Protein AF-A0A2V5SPZ0-F1 (afdb_monomer)

Secondary structure (DSSP, 8-state):
--TTHHHHHHHHS-HHHHHHSEETTEE-HHHHHHHHHHHHHSTT-HHHHHHHHHHHHHHHHHHHHHHHHH-SSS-HHHHHHHHHHHHHHHH-GGGHHHHHSHHHHHHHHHHHHHHHHHHHHGGGGGS--TTHHHHHHHHHHHHHHHHTTSTTGGGHHHHHHHHHHHTT--HHHHHHHHHHHHHHHHHHHHSPBPTT---HHHH---SS---HHHHHHHHHHHHH-HHHHHHHHHT---TTSHHHHSS-HHHHHHHHHHHHHHHHHHHHHHHH--GGG-HHHHHHHHHHH-

Mean predicted aligned error: 10.05 Å

Sequence (290 aa):
MDYWKIYDVCLDNTWLKSAVFKYGGHSLFFPMFLQLANLHFFHGSQQFLFFAGLTLLLISVSLLLIPVWRDQTASLTAKIVSTLIVIVGSFWMGRAAITTSGGFNCENSSVMVGATLAFLLLPKMCDDSSRLLSTALILLCAGFVVSFSMAIGLAIWPTLLVLAWCLRLPRHLMVMLAVAGLAAAIIFVLLPPSPPYDLSPLQGIHWRGPSAVYTTIVWLCRLIGSPVSYTVFAWWPDKSFHHLIESSGLALWSGAGGLVLAATAALPQLSQHKIRKSTLQFTGLALVIF

Radius of gyration: 19.84 Å; Cα contacts (8 Å, |Δi|>4): 311; chains: 1; bounding box: 49×49×52 Å

Foldseek 3Di:
DPPCVLVVLLVVDDQQLSQLADDPLAHQNPLSNQQSCCVPPVVSDLVSLLVLLVVLLVLLLCLQLVQLVVWPVDDPVLSVVSNVCSCCVSPPPVCVVQSSRSSSSNLVSQLSNLLSLLLLLLLVCQDPDPCNVVSLVSNLVSLLSQLRSDQQSLLSLVLSLLLCVLSVHDVVSSVVSVVSSVVSVVSSVPRHHGPPPPVCVVVPPPPDDDDPVVVVVLSVQSSNGDLSNLLVCCVPVDPPCVVSVPPDCVSNVVSVVLVVVLCVLQVVSSVVSPQSNTSNSSSVNSVSSD

Solvent-accessible surface area (backbone atoms only — not comparable to full-atom values): 15589 Å² total; per-residue (Å²): 132,74,75,68,55,58,50,58,46,50,72,78,37,55,76,68,61,42,23,52,27,21,58,97,87,23,39,33,36,61,39,35,54,56,53,51,46,27,48,78,76,49,76,58,41,60,64,60,34,27,52,54,13,50,51,35,40,53,49,28,51,45,66,57,47,55,50,36,72,68,29,85,74,56,52,70,68,56,43,53,51,52,50,50,50,52,50,44,76,72,65,36,74,92,45,43,73,45,56,69,34,12,68,59,20,29,18,56,20,44,26,46,34,18,49,52,51,26,58,72,39,55,70,59,64,68,49,101,47,98,55,38,64,63,48,50,51,53,30,49,51,20,47,52,46,10,36,26,16,34,59,47,18,49,22,48,40,63,36,49,49,54,50,36,57,50,68,62,51,58,67,69,58,53,48,50,48,52,51,51,39,49,50,52,50,51,52,57,69,71,44,48,64,36,77,88,48,68,56,54,68,75,73,52,58,67,94,70,80,76,60,72,66,55,57,49,50,59,50,50,31,50,45,55,6,62,59,58,29,50,48,55,48,67,75,46,84,61,86,87,48,56,82,70,63,69,65,49,71,65,59,48,53,51,38,51,50,48,51,52,53,26,50,67,64,38,53,64,50,60,73,63,56,65,52,87,73,33,58,47,60,41,50,52,48,51,64,49,68,86

Structure (mmCIF, N/CA/C/O backbone):
data_AF-A0A2V5SPZ0-F1
#
_entry.id   AF-A0A2V5SPZ0-F1
#
loop_
_atom_site.group_PDB
_atom_site.id
_atom_site.type_symbol
_atom_site.label_atom_id
_atom_site.label_alt_id
_atom_site.label_comp_id
_atom_site.label_asym_id
_atom_site.label_entity_id
_atom_site.label_seq_id
_atom_site.pdbx_PDB_ins_code
_atom_site.Cartn_x
_atom_site.Cartn_y
_atom_site.Cartn_z
_atom_site.occupancy
_atom_site.B_iso_or_equiv
_atom_site.auth_seq_id
_atom_site.auth_comp_id
_atom_site.auth_asym_id
_atom_site.auth_atom_id
_atom_site.pdbx_PDB_model_num
ATOM 1 N N . MET A 1 1 ? 21.717 -7.272 -8.713 1.00 43.88 1 MET A N 1
ATOM 2 C CA . MET A 1 1 ? 20.887 -6.912 -9.884 1.00 43.88 1 MET A CA 1
ATOM 3 C C . MET A 1 1 ? 21.244 -5.499 -10.283 1.00 43.88 1 MET A C 1
ATOM 5 O O . MET A 1 1 ? 21.454 -4.682 -9.398 1.00 43.88 1 MET A O 1
ATOM 9 N N . ASP A 1 2 ? 21.354 -5.240 -11.580 1.00 50.59 2 ASP A N 1
ATOM 10 C CA . ASP A 1 2 ? 21.567 -3.892 -12.096 1.00 50.59 2 ASP A CA 1
ATOM 11 C C . ASP A 1 2 ? 20.208 -3.185 -12.193 1.00 50.59 2 ASP A C 1
ATOM 13 O O . ASP A 1 2 ? 19.389 -3.534 -13.044 1.00 50.59 2 ASP A O 1
ATOM 17 N N . TYR A 1 3 ? 19.943 -2.255 -11.271 1.00 55.22 3 TYR A N 1
ATOM 18 C CA . TYR A 1 3 ? 18.690 -1.494 -11.228 1.00 55.22 3 TYR A CA 1
ATOM 19 C C . TYR A 1 3 ? 18.507 -0.605 -12.461 1.00 55.22 3 TYR A C 1
ATOM 21 O O . TYR A 1 3 ? 17.375 -0.255 -12.779 1.00 55.22 3 TYR A O 1
A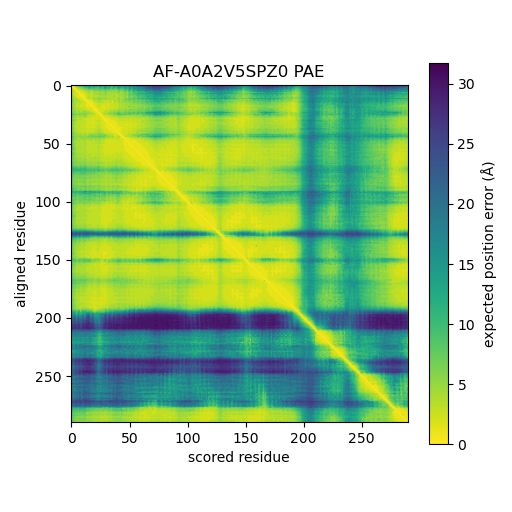TOM 29 N N . TRP A 1 4 ? 19.582 -0.278 -13.185 1.00 64.69 4 TRP A N 1
ATOM 30 C CA . TRP A 1 4 ? 19.522 0.607 -14.345 1.00 64.69 4 TRP A CA 1
ATOM 31 C C . TRP A 1 4 ? 18.868 -0.051 -15.568 1.00 64.69 4 TRP A C 1
ATOM 33 O O . TRP A 1 4 ? 18.362 0.644 -16.440 1.00 64.69 4 TRP A O 1
ATOM 43 N N . LYS A 1 5 ? 18.742 -1.381 -15.590 1.00 65.75 5 LYS A N 1
ATOM 44 C CA . LYS A 1 5 ? 18.064 -2.112 -16.676 1.00 65.75 5 LYS A CA 1
ATOM 45 C C . LYS A 1 5 ? 16.564 -1.840 -16.784 1.00 65.75 5 LYS A C 1
ATOM 47 O O . LYS A 1 5 ? 15.957 -2.129 -17.810 1.00 65.75 5 LYS A O 1
ATOM 52 N N . ILE A 1 6 ? 15.950 -1.280 -15.737 1.00 71.06 6 ILE A N 1
ATOM 53 C CA . ILE A 1 6 ? 14.565 -0.796 -15.807 1.00 71.06 6 ILE A CA 1
ATOM 54 C C . ILE A 1 6 ? 14.417 0.309 -16.859 1.00 71.06 6 ILE A C 1
ATOM 56 O O . ILE A 1 6 ? 13.364 0.422 -17.483 1.00 71.06 6 ILE A O 1
ATOM 60 N N . TYR A 1 7 ? 15.477 1.093 -17.084 1.00 75.00 7 TYR A N 1
ATOM 61 C CA . TYR A 1 7 ? 15.475 2.196 -18.034 1.00 75.00 7 TYR A CA 1
ATOM 62 C C . TYR A 1 7 ? 15.464 1.700 -19.476 1.00 75.00 7 TYR A C 1
ATOM 64 O O . TYR A 1 7 ? 14.702 2.248 -20.265 1.00 75.00 7 TYR A O 1
ATOM 72 N N . ASP A 1 8 ? 16.188 0.625 -19.794 1.00 76.12 8 ASP A N 1
ATOM 73 C CA . ASP A 1 8 ? 16.167 0.010 -21.130 1.00 76.12 8 ASP A CA 1
ATOM 74 C C . ASP A 1 8 ? 14.735 -0.397 -21.510 1.00 76.12 8 ASP A C 1
ATOM 76 O O . ASP A 1 8 ? 14.205 -0.010 -22.548 1.00 76.12 8 ASP A O 1
ATOM 80 N N . VAL A 1 9 ? 14.033 -1.078 -20.595 1.00 77.94 9 VAL A N 1
ATOM 81 C CA . VAL A 1 9 ? 12.635 -1.477 -20.812 1.00 77.94 9 VAL A CA 1
ATOM 82 C C . VAL A 1 9 ? 11.718 -0.261 -20.950 1.00 77.94 9 VAL A C 1
ATOM 84 O O . VAL A 1 9 ? 10.834 -0.269 -21.807 1.00 77.94 9 VAL A O 1
ATOM 87 N N . CYS A 1 10 ? 11.924 0.775 -20.134 1.00 80.25 10 CYS A N 1
ATOM 88 C CA . CYS A 1 10 ? 11.139 2.007 -20.180 1.00 80.25 10 CYS A CA 1
ATOM 89 C C . CYS A 1 10 ? 11.323 2.805 -21.476 1.00 80.25 10 CYS A C 1
ATOM 91 O O . CYS A 1 10 ? 10.368 3.451 -21.903 1.00 80.25 10 CYS A O 1
ATOM 93 N N . LEU A 1 11 ? 12.521 2.786 -22.064 1.00 81.62 11 LEU A N 1
ATOM 94 C CA . LEU A 1 11 ? 12.855 3.510 -23.292 1.00 81.62 11 LEU A CA 1
ATOM 95 C C . LEU A 1 11 ? 12.432 2.737 -24.551 1.00 81.62 11 LEU A C 1
ATOM 97 O O . LEU A 1 11 ? 12.002 3.353 -25.524 1.00 81.62 11 LEU A O 1
ATOM 101 N N . ASP A 1 12 ? 12.475 1.402 -24.510 1.00 84.56 12 ASP A N 1
ATOM 102 C CA . ASP A 1 12 ? 12.176 0.540 -25.663 1.00 84.56 12 ASP A CA 1
ATOM 103 C C . ASP A 1 12 ? 10.689 0.162 -25.800 1.00 84.56 12 ASP A C 1
ATOM 105 O O . ASP A 1 12 ? 10.282 -0.491 -26.766 1.00 84.56 12 ASP A O 1
ATOM 109 N N . ASN A 1 13 ? 9.847 0.522 -24.828 1.00 82.69 13 ASN A N 1
ATOM 110 C CA . ASN A 1 13 ? 8.436 0.140 -24.803 1.00 82.69 13 ASN A CA 1
ATOM 111 C C . ASN A 1 13 ? 7.509 1.333 -24.555 1.00 82.69 13 ASN A C 1
ATOM 113 O O . ASN A 1 13 ? 7.886 2.364 -24.008 1.00 82.69 13 ASN A O 1
ATOM 117 N N . THR A 1 14 ? 6.240 1.171 -24.937 1.00 86.56 14 THR A N 1
ATOM 118 C CA . THR A 1 14 ? 5.204 2.164 -24.636 1.00 86.56 14 THR A CA 1
ATOM 119 C C . THR A 1 14 ? 4.949 2.253 -23.133 1.00 86.56 14 THR A C 1
ATOM 121 O O . THR A 1 14 ? 5.115 1.276 -22.404 1.00 86.56 14 THR A O 1
ATOM 124 N N . TRP A 1 15 ? 4.446 3.406 -22.682 1.00 85.69 15 TRP A N 1
ATOM 125 C CA . TRP A 1 15 ? 4.196 3.703 -21.268 1.00 85.69 15 TRP A CA 1
ATOM 126 C C . TRP A 1 15 ? 3.472 2.568 -20.523 1.00 85.69 15 TRP A C 1
ATOM 128 O O . TRP A 1 15 ? 3.926 2.091 -19.483 1.00 85.69 15 TRP A O 1
ATOM 138 N N . LEU A 1 16 ? 2.357 2.092 -21.085 1.00 87.62 16 LEU A N 1
ATOM 139 C CA . LEU A 1 16 ? 1.556 1.030 -20.480 1.00 87.62 16 LEU A CA 1
ATOM 140 C C . LEU A 1 16 ? 2.289 -0.317 -20.478 1.00 87.62 16 LEU A C 1
ATOM 142 O O . LEU A 1 16 ? 2.212 -1.058 -19.502 1.00 87.62 16 LEU A O 1
ATOM 146 N N . LYS A 1 17 ? 3.016 -0.632 -21.554 1.00 86.88 17 LYS A N 1
ATOM 147 C CA . LYS A 1 17 ? 3.752 -1.892 -21.678 1.00 86.88 17 LYS A CA 1
ATOM 148 C C . LYS A 1 17 ? 4.893 -1.958 -20.659 1.00 86.88 17 LYS A C 1
ATOM 150 O O . LYS A 1 17 ? 5.047 -2.981 -20.000 1.00 86.88 17 LYS A O 1
ATOM 155 N N . SER A 1 18 ? 5.604 -0.852 -20.450 1.00 85.94 18 SER A N 1
ATOM 156 C CA . SER A 1 18 ? 6.658 -0.724 -19.435 1.00 85.94 18 SER A CA 1
ATOM 157 C C . SER A 1 18 ? 6.131 -0.909 -18.006 1.00 85.94 18 SER A C 1
ATOM 159 O O . SER A 1 18 ? 6.803 -1.535 -17.185 1.00 85.94 18 SER A O 1
ATOM 161 N N . ALA A 1 19 ? 4.915 -0.424 -17.716 1.00 87.25 19 ALA A N 1
ATOM 162 C CA . ALA A 1 19 ? 4.260 -0.553 -16.408 1.00 87.25 19 ALA A CA 1
ATOM 163 C C . ALA A 1 19 ? 3.752 -1.969 -16.094 1.00 87.25 19 ALA A C 1
ATOM 165 O O . ALA A 1 19 ? 3.671 -2.348 -14.928 1.00 87.25 19 ALA A O 1
ATOM 166 N N . VAL A 1 20 ? 3.414 -2.757 -17.113 1.00 88.69 20 VAL A N 1
ATOM 167 C CA . VAL A 1 20 ? 2.864 -4.115 -16.957 1.00 88.69 20 VAL A CA 1
ATOM 168 C C . VAL A 1 20 ? 3.945 -5.153 -16.615 1.00 88.69 20 VAL A C 1
ATOM 170 O O . VAL A 1 20 ? 3.632 -6.209 -16.064 1.00 88.69 20 VAL A O 1
ATOM 173 N N . PHE A 1 21 ? 5.218 -4.879 -16.900 1.00 84.06 21 PHE A N 1
ATOM 174 C CA . PHE A 1 21 ? 6.292 -5.826 -16.610 1.00 84.06 21 PHE A CA 1
ATOM 175 C C . PHE A 1 21 ? 6.590 -5.974 -15.112 1.00 84.06 21 PHE A C 1
ATOM 177 O O . PHE A 1 21 ? 6.554 -5.015 -14.337 1.00 84.06 21 PHE A O 1
ATOM 184 N N . LYS A 1 22 ? 6.964 -7.195 -14.714 1.00 79.19 22 LYS A N 1
ATOM 185 C CA . LYS A 1 22 ? 7.563 -7.469 -13.406 1.00 79.19 22 LYS A CA 1
ATOM 186 C C . LYS A 1 22 ? 9.063 -7.225 -13.435 1.00 79.19 22 LYS A C 1
ATOM 188 O O . LYS A 1 22 ? 9.764 -7.824 -14.251 1.00 79.19 22 LYS A O 1
ATOM 193 N N . TYR A 1 23 ? 9.554 -6.484 -12.453 1.00 72.44 23 TYR A N 1
ATOM 194 C CA . TYR A 1 23 ? 10.974 -6.234 -12.223 1.00 72.44 23 TYR A CA 1
ATOM 195 C C . TYR A 1 23 ? 11.395 -6.948 -10.941 1.00 72.44 23 TYR A C 1
ATOM 197 O O . TYR A 1 23 ? 10.734 -6.838 -9.909 1.00 72.44 23 TYR A O 1
ATOM 205 N N . GLY A 1 24 ? 12.446 -7.768 -11.011 1.00 68.38 24 GLY A N 1
ATOM 206 C CA . GLY A 1 24 ? 12.898 -8.555 -9.855 1.00 68.38 24 GLY A CA 1
ATOM 207 C C . GLY A 1 24 ? 11.856 -9.546 -9.311 1.00 68.38 24 GLY A C 1
ATOM 208 O O . GLY A 1 24 ? 11.938 -9.939 -8.156 1.00 68.38 24 GLY A O 1
ATOM 209 N N . GLY A 1 25 ? 10.867 -9.943 -10.123 1.00 67.06 25 GLY A N 1
ATOM 210 C CA . GLY A 1 25 ? 9.758 -10.805 -9.692 1.00 67.06 25 GLY A CA 1
ATOM 211 C C . GLY A 1 25 ? 8.589 -10.065 -9.033 1.00 67.06 25 GLY A C 1
ATOM 212 O O . GLY A 1 25 ? 7.653 -10.716 -8.571 1.00 67.06 25 GLY A O 1
ATOM 213 N N . HIS A 1 26 ? 8.601 -8.731 -9.026 1.00 73.00 26 HIS A N 1
ATOM 214 C CA . HIS A 1 26 ? 7.566 -7.898 -8.416 1.00 73.00 26 HIS A CA 1
ATOM 215 C C . HIS A 1 26 ? 6.936 -6.954 -9.438 1.00 73.00 26 HIS A C 1
ATOM 217 O O . HIS A 1 26 ? 7.582 -6.541 -10.397 1.00 73.00 26 HIS A O 1
ATOM 223 N N . SER A 1 27 ? 5.664 -6.610 -9.236 1.00 82.25 27 SER A N 1
ATOM 224 C CA . SER A 1 27 ? 4.988 -5.610 -10.061 1.00 82.25 27 SER A CA 1
ATOM 225 C C . SER A 1 27 ? 5.235 -4.216 -9.502 1.00 82.25 27 SER A C 1
ATOM 227 O O . SER A 1 27 ? 5.004 -3.986 -8.316 1.00 82.25 27 SER A O 1
ATOM 229 N N . LEU A 1 28 ? 5.622 -3.294 -10.382 1.00 85.38 28 LEU A N 1
ATOM 230 C CA . LEU A 1 28 ? 5.828 -1.878 -10.074 1.00 85.38 28 LEU A CA 1
ATOM 231 C C . LEU A 1 28 ? 4.842 -0.981 -10.834 1.00 85.38 28 LEU A C 1
ATOM 233 O O . LEU A 1 28 ? 5.127 0.190 -11.049 1.00 85.38 28 LEU A O 1
ATOM 237 N N . PHE A 1 29 ? 3.697 -1.523 -11.260 1.00 90.19 29 PHE A N 1
ATOM 238 C CA . PHE A 1 29 ? 2.720 -0.851 -12.121 1.00 90.19 29 PHE A CA 1
ATOM 239 C C . PHE A 1 29 ? 2.454 0.611 -11.739 1.00 90.19 29 PHE A C 1
ATOM 241 O O . PHE A 1 29 ? 2.613 1.484 -12.586 1.00 90.19 29 PHE A O 1
ATOM 248 N N . PHE A 1 30 ? 2.101 0.908 -10.481 1.00 91.00 30 PHE A N 1
ATOM 249 C CA . PHE A 1 30 ? 1.786 2.286 -10.074 1.00 91.00 30 PHE A CA 1
ATOM 250 C C . PHE A 1 30 ? 3.029 3.189 -9.966 1.00 91.00 30 PHE A C 1
ATOM 252 O O . PHE A 1 30 ? 3.039 4.248 -10.601 1.00 91.00 30 PHE A O 1
ATOM 259 N N . PRO A 1 31 ? 4.103 2.803 -9.245 1.00 89.88 31 PRO A N 1
ATOM 260 C CA . PRO A 1 31 ? 5.342 3.583 -9.203 1.00 89.88 31 PRO A CA 1
ATOM 261 C C . PRO A 1 31 ? 5.988 3.791 -10.578 1.00 89.88 31 PRO A C 1
ATOM 263 O O . PRO A 1 31 ? 6.633 4.816 -10.803 1.00 89.88 31 PRO A O 1
ATOM 266 N N . MET A 1 32 ? 5.776 2.869 -11.523 1.00 88.88 32 MET A N 1
ATOM 267 C CA . MET A 1 32 ? 6.311 2.975 -12.876 1.00 88.88 32 MET A CA 1
ATOM 268 C C . MET A 1 32 ? 5.772 4.201 -13.612 1.00 88.88 32 MET A C 1
ATOM 270 O O . MET A 1 32 ? 6.505 4.812 -14.380 1.00 88.88 32 MET A O 1
ATOM 274 N N . PHE A 1 33 ? 4.536 4.641 -13.351 1.00 91.00 33 PHE A N 1
ATOM 275 C CA . PHE A 1 33 ? 4.039 5.881 -13.957 1.00 91.00 33 PHE A CA 1
ATOM 276 C C . PHE A 1 33 ? 4.850 7.104 -13.518 1.00 91.00 33 PHE A C 1
ATOM 278 O O . PHE A 1 33 ? 5.098 7.984 -14.340 1.00 91.00 33 PHE A O 1
ATOM 285 N N . LEU A 1 34 ? 5.319 7.141 -12.265 1.00 90.69 34 LEU A N 1
ATOM 286 C CA . LEU A 1 34 ? 6.206 8.204 -11.783 1.00 90.69 34 LEU A CA 1
ATOM 287 C C . LEU A 1 34 ? 7.596 8.095 -12.414 1.00 90.69 34 LEU A C 1
ATOM 289 O O . LEU A 1 34 ? 8.158 9.112 -12.814 1.00 90.69 34 LEU A O 1
ATOM 293 N N . GLN A 1 35 ? 8.138 6.880 -12.548 1.00 88.38 35 GLN A N 1
ATOM 294 C CA . GLN A 1 35 ? 9.427 6.667 -13.216 1.00 88.38 35 GLN A CA 1
ATOM 295 C C . GLN A 1 35 ? 9.376 7.044 -14.701 1.00 88.38 35 GLN A C 1
ATOM 297 O O . GLN A 1 35 ? 10.260 7.743 -15.189 1.00 88.38 35 GLN A O 1
ATOM 302 N N . LEU A 1 36 ? 8.318 6.662 -15.413 1.00 89.88 36 LEU A N 1
ATOM 303 C CA . LEU A 1 36 ? 8.124 7.011 -16.817 1.00 89.88 36 LEU A CA 1
ATOM 304 C C . LEU A 1 36 ? 7.903 8.513 -16.992 1.00 89.88 36 LEU A C 1
ATOM 306 O O . LEU A 1 36 ? 8.528 9.106 -17.868 1.00 89.88 36 LEU A O 1
ATOM 310 N N . ALA A 1 37 ? 7.109 9.155 -16.128 1.00 90.06 37 ALA A N 1
ATOM 311 C CA . ALA A 1 37 ? 6.973 10.611 -16.132 1.00 90.06 37 ALA A CA 1
ATOM 312 C C . ALA A 1 37 ? 8.326 11.299 -15.901 1.00 90.06 37 ALA A C 1
ATOM 314 O O . ALA A 1 37 ? 8.652 12.260 -16.597 1.00 90.06 37 ALA A O 1
ATOM 315 N N . ASN A 1 38 ? 9.140 10.773 -14.979 1.00 89.69 38 ASN A N 1
ATOM 316 C CA . ASN A 1 38 ? 10.486 11.274 -14.732 1.00 89.69 38 ASN A CA 1
ATOM 317 C C . ASN A 1 38 ? 11.368 11.207 -15.985 1.00 89.69 38 ASN A C 1
ATOM 319 O O . ASN A 1 38 ? 12.056 12.169 -16.315 1.00 89.69 38 ASN A O 1
ATOM 323 N N . LEU A 1 39 ? 11.335 10.081 -16.697 1.00 88.19 39 LEU A N 1
ATOM 324 C CA . LEU A 1 39 ? 12.128 9.884 -17.910 1.00 88.19 39 LEU A CA 1
ATOM 325 C C . LEU A 1 39 ? 11.690 10.806 -19.049 1.00 88.19 39 LEU A C 1
ATOM 327 O O . LEU A 1 39 ? 12.540 11.415 -19.688 1.00 88.19 39 LEU A O 1
ATOM 331 N N . HIS A 1 40 ? 10.381 10.950 -19.263 1.00 87.19 40 HIS A N 1
ATOM 332 C CA . HIS A 1 40 ? 9.845 11.701 -20.400 1.00 87.19 40 HIS A CA 1
ATOM 333 C C . HIS A 1 40 ? 9.855 13.219 -20.190 1.00 87.19 40 HIS A C 1
ATOM 335 O O . HIS A 1 40 ? 10.082 13.960 -21.142 1.00 87.19 40 HIS A O 1
ATOM 341 N N . PHE A 1 41 ? 9.599 13.695 -18.967 1.00 90.25 41 PHE A N 1
ATOM 342 C CA . PHE A 1 41 ? 9.399 15.127 -18.699 1.00 90.25 41 PHE A CA 1
ATOM 343 C C . PHE A 1 41 ? 10.488 15.758 -17.833 1.00 90.25 41 PHE A C 1
ATOM 345 O O . PHE A 1 41 ? 10.703 16.966 -17.895 1.00 90.25 41 PHE A O 1
ATOM 352 N N . PHE A 1 42 ? 11.187 14.957 -17.029 1.00 89.06 42 PHE A N 1
ATOM 353 C CA . PHE A 1 42 ? 12.170 15.442 -16.057 1.00 89.06 42 PHE A CA 1
ATOM 354 C C . PHE A 1 42 ? 13.577 14.895 -16.329 1.00 89.06 42 PHE A C 1
ATOM 356 O O . PHE A 1 42 ? 14.441 14.964 -15.456 1.00 89.06 42 PHE A O 1
ATOM 363 N N . HIS A 1 43 ? 13.820 14.387 -17.544 1.00 86.62 43 HIS A N 1
ATOM 364 C CA . HIS A 1 43 ? 15.129 13.939 -18.034 1.00 86.62 43 HIS A CA 1
ATOM 365 C C . HIS A 1 43 ? 15.792 12.872 -17.144 1.00 86.62 43 HIS A C 1
ATOM 367 O O . HIS A 1 43 ? 17.013 12.832 -17.007 1.00 86.62 43 HIS A O 1
ATOM 373 N N . GLY A 1 44 ? 14.990 12.036 -16.476 1.00 81.38 44 GLY A N 1
ATOM 374 C CA . GLY A 1 44 ? 15.498 11.023 -15.550 1.00 81.38 44 GLY A CA 1
ATOM 375 C C . GLY A 1 44 ? 16.047 11.593 -14.233 1.00 81.38 44 GLY A C 1
ATOM 376 O O . GLY A 1 44 ? 16.754 10.890 -13.511 1.00 81.38 44 GLY A O 1
ATOM 377 N N . SER A 1 45 ? 15.717 12.840 -13.881 1.00 84.25 45 SER A N 1
ATOM 378 C CA . SER A 1 45 ? 16.195 13.495 -12.660 1.00 84.25 45 SER A CA 1
ATOM 379 C C . SER A 1 45 ? 15.745 12.771 -11.390 1.00 84.25 45 SER A C 1
ATOM 381 O O . SER A 1 45 ? 14.559 12.576 -11.129 1.00 84.25 45 SER A O 1
ATOM 383 N N . GLN A 1 46 ? 16.692 12.429 -10.518 1.00 84.12 46 GLN A N 1
ATOM 384 C CA . GLN A 1 46 ? 16.362 11.857 -9.208 1.00 84.12 46 GLN A CA 1
ATOM 385 C C . GLN A 1 46 ? 15.610 12.847 -8.306 1.00 84.12 46 GLN A C 1
ATOM 387 O O . GLN A 1 46 ? 14.903 12.419 -7.398 1.00 84.12 46 GLN A O 1
ATOM 392 N N . GLN A 1 47 ? 15.703 14.158 -8.563 1.00 89.88 47 GLN A N 1
ATOM 393 C CA . GLN A 1 47 ? 15.039 15.175 -7.742 1.00 89.88 47 GLN A CA 1
ATOM 394 C C . GLN A 1 47 ? 13.515 15.069 -7.817 1.00 89.88 47 GLN A C 1
ATOM 396 O O . GLN A 1 47 ? 12.850 15.127 -6.786 1.00 89.88 47 GLN A O 1
ATOM 401 N N . PHE A 1 48 ? 12.955 14.869 -9.014 1.00 90.69 48 PHE A N 1
ATOM 402 C CA . PHE A 1 48 ? 11.507 14.729 -9.177 1.00 90.69 48 PHE A CA 1
ATOM 403 C C . PHE A 1 48 ? 10.980 13.518 -8.400 1.00 90.69 48 PHE A C 1
ATOM 405 O O . PHE A 1 48 ? 10.047 13.646 -7.606 1.00 90.69 48 PHE A O 1
ATOM 412 N N . LEU A 1 49 ? 11.623 12.357 -8.567 1.00 90.62 49 LEU A N 1
ATOM 413 C CA . LEU A 1 49 ? 11.249 11.139 -7.848 1.00 90.62 49 LEU A CA 1
ATOM 414 C C . LEU A 1 49 ? 11.456 11.274 -6.336 1.00 90.62 49 LEU A C 1
ATOM 416 O O . LEU A 1 49 ? 10.634 10.784 -5.567 1.00 90.62 49 LEU A O 1
ATOM 420 N N . PHE A 1 50 ? 12.509 11.969 -5.900 1.00 91.19 50 PHE A N 1
ATOM 421 C CA . PHE A 1 50 ? 12.729 12.268 -4.488 1.00 91.19 50 PHE A CA 1
ATOM 422 C C . PHE A 1 50 ? 11.570 13.076 -3.899 1.00 91.19 50 PHE A C 1
ATOM 424 O O . PHE A 1 50 ? 11.016 12.679 -2.875 1.00 91.19 50 PHE A O 1
ATOM 431 N N . PHE A 1 51 ? 11.155 14.166 -4.555 1.00 93.56 51 PHE A N 1
ATOM 432 C CA . PHE A 1 51 ? 10.034 14.976 -4.079 1.00 93.56 51 PHE A CA 1
ATOM 433 C C . PHE A 1 51 ? 8.712 14.210 -4.121 1.00 93.56 51 PHE A C 1
ATOM 435 O O . PHE A 1 51 ? 7.976 14.249 -3.140 1.00 93.56 51 PHE A O 1
ATOM 442 N N . ALA A 1 52 ? 8.434 13.458 -5.189 1.00 93.56 52 ALA A N 1
ATOM 443 C CA . ALA A 1 52 ? 7.235 12.625 -5.276 1.00 93.56 52 ALA A CA 1
ATOM 444 C C . ALA A 1 52 ? 7.184 11.579 -4.146 1.00 93.56 52 ALA A C 1
ATOM 446 O O . ALA A 1 52 ? 6.174 11.457 -3.448 1.00 93.56 52 ALA A O 1
ATO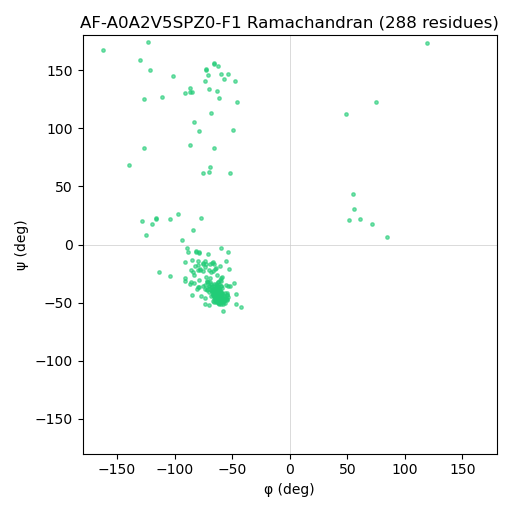M 447 N N . GLY A 1 53 ? 8.293 10.874 -3.910 1.00 92.56 53 GLY A N 1
ATOM 448 C CA . GLY A 1 53 ? 8.419 9.902 -2.827 1.00 92.56 53 GLY A CA 1
ATOM 449 C C . GLY A 1 53 ? 8.292 10.549 -1.448 1.00 92.56 53 GLY A C 1
ATOM 450 O O . GLY A 1 53 ? 7.601 10.016 -0.581 1.00 92.56 53 GLY A O 1
ATOM 451 N N . LEU A 1 54 ? 8.890 11.727 -1.245 1.00 93.25 54 LEU A N 1
ATOM 452 C CA . LEU A 1 54 ? 8.770 12.494 -0.005 1.00 93.25 54 LEU A CA 1
ATOM 453 C C . LEU A 1 54 ? 7.327 12.957 0.237 1.00 93.25 54 LEU A C 1
ATOM 455 O O . LEU A 1 54 ? 6.836 12.859 1.359 1.00 93.25 54 LEU A O 1
ATOM 459 N N . THR A 1 55 ? 6.621 13.409 -0.800 1.00 95.31 55 THR A N 1
ATOM 460 C CA . THR A 1 55 ? 5.203 13.768 -0.708 1.00 95.31 55 THR A CA 1
ATOM 461 C C . THR A 1 55 ? 4.357 12.562 -0.309 1.00 95.31 55 THR A C 1
ATOM 463 O O . THR A 1 55 ? 3.567 12.667 0.627 1.00 95.31 55 THR A O 1
ATOM 466 N N . LEU A 1 56 ? 4.548 11.402 -0.944 1.00 95.19 56 LEU A N 1
ATOM 467 C CA . LEU A 1 56 ? 3.850 10.166 -0.567 1.00 95.19 56 LEU A CA 1
ATOM 468 C C . LEU A 1 56 ? 4.164 9.750 0.875 1.00 95.19 56 LEU A C 1
ATOM 470 O O . LEU A 1 56 ? 3.260 9.363 1.617 1.00 95.19 56 LEU A O 1
ATOM 474 N N . LEU A 1 57 ? 5.419 9.887 1.305 1.00 93.19 57 LEU A N 1
ATOM 475 C CA . LEU A 1 57 ? 5.824 9.623 2.682 1.00 93.19 57 LEU A CA 1
ATOM 476 C C . LEU A 1 57 ? 5.094 10.549 3.664 1.00 93.19 57 LEU A C 1
ATOM 478 O O . LEU A 1 57 ? 4.503 10.072 4.632 1.00 93.19 57 LEU A O 1
ATOM 482 N N . LEU A 1 58 ? 5.057 11.854 3.395 1.00 95.19 58 LEU A N 1
ATOM 483 C CA . LEU A 1 58 ? 4.335 12.823 4.224 1.00 95.19 58 LEU A CA 1
ATOM 484 C C . LEU A 1 58 ? 2.826 12.551 4.252 1.00 95.19 58 LEU A C 1
ATOM 486 O O . LEU A 1 58 ? 2.205 12.676 5.310 1.00 95.19 58 LEU A O 1
ATOM 490 N N . ILE A 1 59 ? 2.238 12.127 3.129 1.00 96.25 59 ILE A N 1
ATOM 491 C CA . ILE A 1 59 ? 0.838 11.690 3.070 1.00 96.25 59 ILE A CA 1
ATOM 492 C C . ILE A 1 59 ? 0.634 10.465 3.963 1.00 96.25 59 ILE A C 1
ATOM 494 O O . ILE A 1 59 ? -0.300 10.463 4.761 1.00 96.25 59 ILE A O 1
ATOM 498 N N . SER A 1 60 ? 1.506 9.455 3.893 1.00 93.81 60 SER A N 1
ATOM 499 C CA . SER A 1 60 ? 1.392 8.249 4.728 1.00 93.81 60 SER A CA 1
ATOM 500 C C . SER A 1 60 ? 1.453 8.579 6.224 1.00 93.81 60 SER A C 1
ATOM 502 O O . SER A 1 60 ? 0.590 8.154 6.990 1.00 93.81 60 SER A O 1
ATOM 504 N N . VAL A 1 61 ? 2.396 9.436 6.629 1.00 94.50 61 VAL A N 1
ATOM 505 C CA . VAL A 1 61 ? 2.532 9.911 8.012 1.00 94.50 61 VAL A CA 1
ATOM 506 C C . VAL A 1 61 ? 1.291 10.690 8.439 1.00 94.50 61 VAL A C 1
ATOM 508 O O . VAL A 1 61 ? 0.769 10.470 9.528 1.00 94.50 61 VAL A O 1
ATOM 511 N N . SER A 1 62 ? 0.772 11.560 7.573 1.00 96.00 62 SER A N 1
ATOM 512 C CA . SER A 1 62 ? -0.438 12.337 7.855 1.00 96.00 62 SER A CA 1
ATOM 513 C C . SER A 1 62 ? -1.663 11.437 8.015 1.00 96.00 62 SER A C 1
ATOM 515 O O . SER A 1 62 ? -2.434 11.611 8.959 1.00 96.00 62 SER A O 1
ATOM 517 N N . LEU A 1 63 ? -1.823 10.442 7.137 1.00 94.94 63 LEU A N 1
ATOM 518 C CA . LEU A 1 63 ? -2.895 9.454 7.221 1.00 94.94 63 LEU A CA 1
ATOM 519 C C . LEU A 1 63 ? -2.815 8.641 8.515 1.00 94.94 63 LEU A C 1
ATOM 521 O O . LEU A 1 63 ? -3.858 8.319 9.068 1.00 94.94 63 LEU A O 1
ATOM 525 N N . LEU A 1 64 ? -1.622 8.358 9.038 1.00 92.88 64 LEU A N 1
ATOM 526 C CA . LEU A 1 64 ? -1.465 7.667 10.319 1.00 92.88 64 LEU A CA 1
ATOM 527 C C . LEU A 1 64 ? -1.704 8.586 11.524 1.00 92.88 64 LEU A C 1
ATOM 529 O O . LEU A 1 64 ? -2.399 8.202 12.460 1.00 92.88 64 LEU A O 1
ATOM 533 N N . LEU A 1 65 ? -1.162 9.804 11.519 1.00 93.88 65 LEU A N 1
ATOM 534 C CA . LEU A 1 65 ? -1.191 10.685 12.690 1.00 93.88 65 LEU A CA 1
ATOM 535 C C . LEU A 1 65 ? -2.517 11.423 12.869 1.00 93.88 65 LEU A C 1
ATOM 537 O O . LEU A 1 65 ? -2.976 11.572 14.003 1.00 93.88 65 LEU A O 1
ATOM 541 N N . ILE A 1 66 ? -3.164 11.873 11.789 1.00 94.88 66 ILE A N 1
ATOM 542 C CA . ILE A 1 66 ? -4.424 12.628 11.893 1.00 94.88 66 ILE A CA 1
ATOM 543 C C . ILE A 1 66 ? -5.498 11.817 12.645 1.00 94.88 66 ILE A C 1
ATOM 545 O O . ILE A 1 66 ? -6.099 12.362 13.577 1.00 94.88 66 ILE A O 1
AT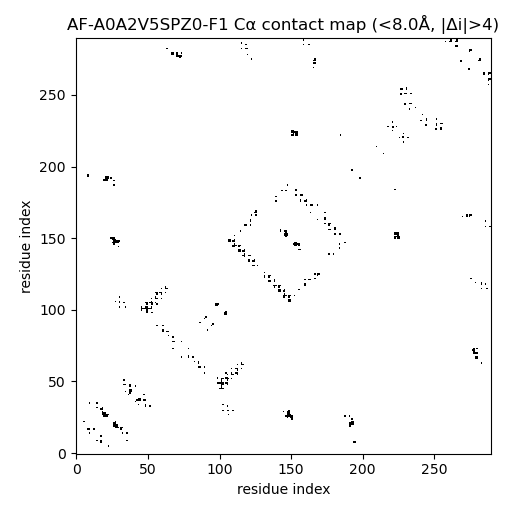OM 549 N N . PRO A 1 67 ? -5.751 10.533 12.322 1.00 90.69 67 PRO A N 1
ATOM 550 C CA . PRO A 1 67 ? -6.724 9.723 13.049 1.00 90.69 67 PRO A CA 1
ATOM 551 C C . PRO A 1 67 ? -6.318 9.452 14.499 1.00 90.69 67 PRO A C 1
ATOM 553 O O . PRO A 1 67 ? -7.180 9.475 15.371 1.00 90.69 67 PRO A O 1
ATOM 556 N N . VAL A 1 68 ? -5.023 9.265 14.780 1.00 89.94 68 VAL A N 1
ATOM 557 C CA . VAL A 1 68 ? -4.508 9.069 16.149 1.00 89.94 68 VAL A CA 1
ATOM 558 C C . VAL A 1 68 ? -4.798 10.278 17.029 1.00 89.94 68 VAL A C 1
ATOM 560 O O . VAL A 1 68 ? -5.285 10.137 18.151 1.00 89.94 68 VAL A O 1
ATOM 563 N N . TRP A 1 69 ? -4.555 11.483 16.518 1.00 93.19 69 TRP A N 1
ATOM 564 C CA . TRP A 1 69 ? -4.817 12.707 17.271 1.00 93.19 69 TRP A CA 1
ATOM 565 C C . TRP A 1 69 ? -6.312 12.997 17.423 1.00 93.19 69 TRP A C 1
ATOM 567 O O . TRP A 1 69 ? -6.724 13.503 18.472 1.00 93.19 69 TRP A O 1
ATOM 577 N N . ARG A 1 70 ? -7.127 12.598 16.438 1.00 92.06 70 ARG A N 1
ATOM 578 C CA . ARG A 1 70 ? -8.596 12.680 16.489 1.00 92.06 70 ARG A CA 1
ATOM 579 C C . ARG A 1 70 ? -9.255 11.614 17.368 1.00 92.06 70 ARG A C 1
ATOM 581 O O . ARG A 1 70 ? -10.417 11.788 17.727 1.00 92.06 70 ARG A O 1
ATOM 588 N N . ASP A 1 71 ? -8.550 10.542 17.722 1.00 87.88 71 ASP A N 1
ATOM 589 C CA . ASP A 1 71 ? -9.088 9.482 18.573 1.00 87.88 71 ASP A CA 1
ATOM 590 C C . ASP A 1 71 ? -9.309 10.001 20.004 1.00 87.88 71 ASP A C 1
ATOM 592 O O . ASP A 1 71 ? -8.363 10.341 20.717 1.00 87.88 71 ASP A O 1
ATOM 596 N N . GLN A 1 72 ? -10.571 10.083 20.427 1.00 88.38 72 GLN A N 1
ATOM 597 C CA . GLN A 1 72 ? -10.954 10.547 21.767 1.00 88.38 72 GLN A CA 1
ATOM 598 C C . GLN A 1 72 ? -10.782 9.465 22.840 1.00 88.38 72 GLN A C 1
ATOM 600 O O . GLN A 1 72 ? -10.814 9.762 24.030 1.00 88.38 72 GLN A O 1
ATOM 605 N N . THR A 1 73 ? -10.600 8.208 22.435 1.00 87.19 73 THR A N 1
ATOM 606 C CA . THR A 1 73 ? -10.464 7.074 23.360 1.00 87.19 73 THR A CA 1
ATOM 607 C C . THR A 1 73 ? -9.014 6.793 23.749 1.00 87.19 73 THR A C 1
ATOM 609 O O . THR A 1 73 ? -8.760 6.087 24.725 1.00 87.19 73 THR A O 1
ATOM 612 N N . ALA A 1 74 ? -8.055 7.355 23.009 1.00 85.69 74 ALA A N 1
ATOM 613 C CA . ALA A 1 74 ? -6.631 7.192 23.260 1.00 85.69 74 ALA A CA 1
ATOM 614 C C . ALA A 1 74 ? -6.114 8.222 24.278 1.00 85.69 74 ALA A C 1
ATOM 616 O O . ALA A 1 74 ? -6.377 9.421 24.159 1.00 85.69 74 ALA A O 1
ATOM 617 N N . SER A 1 75 ? -5.318 7.764 25.249 1.00 89.56 75 SER A N 1
ATOM 618 C CA . SER A 1 75 ? -4.645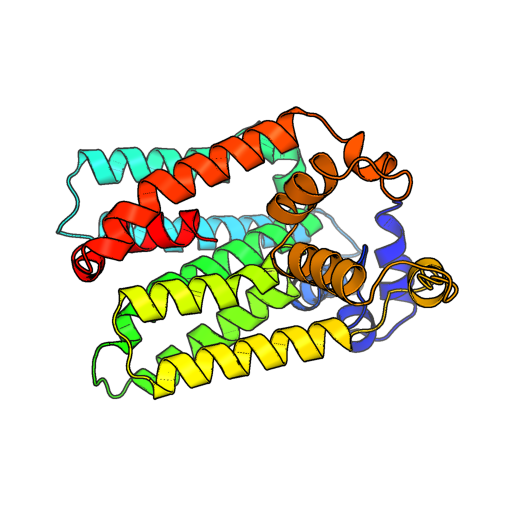 8.647 26.207 1.00 89.56 75 SER A CA 1
ATOM 619 C C . SER A 1 75 ? -3.598 9.531 25.522 1.00 89.56 75 SER A C 1
ATOM 621 O O . SER A 1 75 ? -3.045 9.173 24.479 1.00 89.56 75 SER A O 1
ATOM 623 N N . LEU A 1 76 ? -3.274 10.678 26.130 1.00 92.19 76 LEU A N 1
ATOM 624 C CA . LEU A 1 76 ? -2.227 11.572 25.624 1.00 92.19 76 LEU A CA 1
ATOM 625 C C . LEU A 1 76 ? -0.883 10.841 25.475 1.00 92.19 76 LEU A C 1
ATOM 627 O O . LEU A 1 76 ? -0.214 10.984 24.454 1.00 92.19 76 LEU A O 1
ATOM 631 N N . THR A 1 77 ? -0.527 10.000 26.449 1.00 90.38 77 THR A N 1
ATOM 632 C CA . THR A 1 77 ? 0.686 9.176 26.401 1.00 90.38 77 THR A CA 1
ATOM 633 C C . THR A 1 77 ? 0.697 8.262 25.179 1.00 90.38 77 THR A C 1
ATOM 635 O O . THR A 1 77 ? 1.697 8.215 24.469 1.00 90.38 77 THR A O 1
ATOM 638 N N . ALA A 1 78 ? -0.419 7.584 24.882 1.00 86.38 78 ALA A N 1
ATOM 639 C CA . ALA A 1 78 ? -0.518 6.726 23.704 1.00 86.38 78 ALA A CA 1
ATOM 640 C C . ALA A 1 78 ? -0.339 7.531 22.408 1.00 86.38 78 ALA A C 1
ATOM 642 O O . ALA A 1 78 ? 0.419 7.118 21.536 1.00 86.38 78 ALA A O 1
ATOM 643 N N . LYS A 1 79 ? -0.946 8.721 22.309 1.00 90.19 79 LYS A N 1
ATOM 644 C CA . LYS A 1 79 ? -0.789 9.611 21.144 1.00 90.19 79 LYS A CA 1
ATOM 645 C C . LYS A 1 79 ? 0.660 10.049 20.933 1.00 90.19 79 LYS A C 1
ATOM 647 O O . LYS A 1 79 ? 1.145 10.012 19.802 1.00 90.19 79 LYS A O 1
ATOM 652 N N . ILE A 1 80 ? 1.358 10.434 22.004 1.00 92.75 80 ILE A N 1
ATOM 653 C CA . ILE A 1 80 ? 2.769 10.848 21.946 1.00 92.75 80 ILE A CA 1
ATOM 654 C C . ILE A 1 80 ? 3.652 9.674 21.515 1.00 92.75 80 ILE A C 1
ATOM 656 O O . ILE A 1 80 ? 4.438 9.817 20.580 1.00 92.75 80 ILE A O 1
ATOM 660 N N . VAL A 1 81 ? 3.490 8.504 22.141 1.00 89.12 81 VAL A N 1
ATOM 661 C CA . VAL A 1 81 ? 4.274 7.302 21.814 1.00 89.12 81 VAL A CA 1
ATOM 662 C C . VAL A 1 81 ? 4.034 6.870 20.368 1.00 89.12 81 VAL A C 1
ATOM 664 O O . VAL A 1 81 ? 4.990 6.642 19.634 1.00 89.12 81 VAL A O 1
ATOM 667 N N . SER A 1 82 ? 2.781 6.823 19.914 1.00 87.19 82 SER A N 1
ATOM 668 C CA . SER A 1 82 ? 2.463 6.492 18.522 1.00 87.19 82 SER A CA 1
ATOM 669 C C . SER A 1 82 ? 3.009 7.523 17.539 1.00 87.19 82 SER A C 1
ATOM 671 O O . SER A 1 82 ? 3.507 7.142 16.484 1.00 87.19 82 SER A O 1
ATOM 673 N N . THR A 1 83 ? 2.987 8.811 17.893 1.00 91.56 83 THR A N 1
ATOM 674 C CA . THR A 1 83 ? 3.608 9.860 17.073 1.00 91.56 83 THR A CA 1
ATOM 675 C C . THR A 1 83 ? 5.108 9.628 16.941 1.00 91.56 83 THR A C 1
ATOM 677 O O . THR A 1 83 ? 5.631 9.645 15.830 1.00 91.56 83 THR A O 1
ATOM 680 N N . LEU A 1 84 ? 5.791 9.335 18.050 1.00 89.44 84 LEU A N 1
ATOM 681 C CA . LEU A 1 84 ? 7.217 9.029 18.041 1.00 89.44 84 LEU A CA 1
ATOM 682 C C . LEU A 1 84 ? 7.519 7.797 17.178 1.00 89.44 84 LEU A C 1
ATOM 684 O O . LEU A 1 84 ? 8.417 7.859 16.346 1.00 89.44 84 LEU A O 1
ATOM 688 N N . ILE A 1 85 ? 6.746 6.716 17.318 1.00 86.81 85 ILE A N 1
ATOM 689 C CA . ILE A 1 85 ? 6.912 5.492 16.518 1.00 86.81 85 ILE A CA 1
ATOM 690 C C . ILE A 1 85 ? 6.750 5.786 15.025 1.00 86.81 85 ILE A C 1
ATOM 692 O O . ILE A 1 85 ? 7.586 5.359 14.235 1.00 86.81 85 ILE A O 1
ATOM 696 N N . VAL A 1 86 ? 5.715 6.530 14.625 1.00 88.62 86 VAL A N 1
ATOM 697 C CA . VAL A 1 86 ? 5.478 6.854 13.210 1.00 88.62 86 VAL A CA 1
ATOM 698 C C . VAL A 1 86 ? 6.591 7.741 12.657 1.00 88.62 86 VAL A C 1
ATOM 700 O O . VAL A 1 86 ? 7.080 7.471 11.561 1.00 88.62 86 VAL A O 1
ATOM 703 N N . ILE A 1 87 ? 7.025 8.768 13.395 1.00 89.12 87 ILE A N 1
ATOM 704 C CA . ILE A 1 87 ? 8.099 9.667 12.953 1.00 89.12 87 ILE A CA 1
ATOM 705 C C . ILE A 1 87 ? 9.429 8.921 12.865 1.00 89.12 87 ILE A C 1
ATOM 707 O O . ILE A 1 87 ? 10.091 8.989 11.833 1.00 89.12 87 ILE A O 1
ATOM 711 N N . VAL A 1 88 ? 9.803 8.158 13.893 1.00 84.88 88 VAL A N 1
ATOM 712 C CA . VAL A 1 88 ? 11.043 7.374 13.880 1.00 84.88 88 VAL A CA 1
ATOM 713 C C . VAL A 1 88 ? 10.975 6.304 12.791 1.00 84.88 88 VAL A C 1
ATOM 715 O O . VAL A 1 88 ? 11.861 6.253 11.953 1.00 84.88 88 VAL A O 1
ATOM 718 N N . GLY A 1 89 ? 9.906 5.514 12.695 1.00 80.12 89 GLY A N 1
ATOM 719 C CA . GLY A 1 89 ? 9.765 4.500 11.641 1.00 80.12 89 GLY A CA 1
ATOM 720 C C . GLY A 1 89 ? 9.795 5.081 10.220 1.00 80.12 89 GLY A C 1
ATOM 721 O O . GLY A 1 89 ? 10.296 4.446 9.292 1.00 80.12 89 GLY A O 1
ATOM 722 N N . SER A 1 90 ? 9.313 6.313 10.044 1.00 85.19 90 SER A N 1
ATOM 723 C CA . SER A 1 90 ? 9.261 6.975 8.736 1.00 85.19 90 SER A CA 1
ATOM 724 C C . SER A 1 90 ? 10.549 7.709 8.362 1.00 85.19 90 SER A C 1
ATOM 726 O O . SER A 1 90 ? 10.896 7.730 7.182 1.00 85.19 90 SER A O 1
ATOM 728 N N . PHE A 1 91 ? 11.260 8.283 9.338 1.00 85.06 91 PHE A N 1
ATOM 729 C CA . PHE A 1 91 ? 12.390 9.202 9.123 1.00 85.06 91 PHE A CA 1
ATOM 730 C C . PHE A 1 91 ? 13.695 8.783 9.822 1.00 85.06 91 PHE A C 1
ATOM 732 O O . PHE A 1 91 ? 14.658 9.547 9.837 1.00 85.06 91 PHE A O 1
ATOM 739 N N . TRP A 1 92 ? 13.761 7.582 10.400 1.00 80.31 92 TRP A N 1
ATOM 740 C CA . TRP A 1 92 ? 14.979 7.040 11.007 1.00 80.31 92 TRP A CA 1
ATOM 741 C C . TRP A 1 92 ? 16.144 6.996 10.009 1.00 80.31 92 TRP A C 1
ATOM 743 O O . TRP A 1 92 ? 15.969 6.654 8.838 1.00 80.31 92 TRP A O 1
ATOM 753 N N . MET A 1 93 ? 17.361 7.275 10.489 1.00 70.88 93 MET A N 1
ATOM 754 C CA . MET A 1 93 ? 18.566 7.356 9.649 1.00 70.88 93 MET A CA 1
ATOM 755 C C . MET A 1 93 ? 18.879 6.050 8.904 1.00 70.88 93 MET A C 1
ATOM 757 O O . MET A 1 93 ? 19.390 6.093 7.791 1.00 70.88 93 MET A O 1
ATOM 761 N N . GLY A 1 94 ? 18.511 4.885 9.444 1.00 66.12 94 GLY A N 1
ATOM 762 C CA . GLY A 1 94 ? 18.655 3.601 8.741 1.00 66.12 94 GLY A CA 1
ATOM 763 C C . GLY A 1 94 ? 17.758 3.457 7.505 1.00 66.12 94 GLY A C 1
ATOM 764 O O . GLY A 1 94 ? 18.021 2.605 6.664 1.00 66.12 94 GLY A O 1
ATOM 765 N N . ARG A 1 95 ? 16.737 4.313 7.350 1.00 73.56 95 ARG A N 1
ATOM 766 C CA . ARG A 1 95 ? 15.928 4.424 6.129 1.00 73.56 95 ARG A CA 1
ATOM 767 C C . ARG A 1 95 ? 16.518 5.434 5.132 1.00 73.56 95 ARG A C 1
ATOM 769 O O . ARG A 1 95 ? 15.998 5.550 4.030 1.00 73.56 95 ARG A O 1
ATOM 776 N N . ALA A 1 96 ? 17.611 6.135 5.451 1.00 76.44 96 ALA A N 1
ATOM 777 C CA . ALA A 1 96 ? 18.144 7.204 4.600 1.00 76.44 96 ALA A CA 1
ATOM 778 C C . ALA A 1 96 ? 18.382 6.751 3.152 1.00 76.44 96 ALA A C 1
ATOM 780 O O . ALA A 1 96 ? 17.927 7.430 2.243 1.00 76.44 96 ALA A O 1
ATOM 781 N N . ALA A 1 97 ? 18.978 5.573 2.938 1.00 74.31 97 ALA A N 1
ATOM 782 C CA . ALA A 1 97 ? 19.213 5.024 1.597 1.00 74.31 97 ALA A CA 1
ATOM 783 C C . ALA A 1 97 ? 17.918 4.745 0.805 1.00 74.31 97 ALA A C 1
ATOM 785 O O . ALA A 1 97 ? 17.890 4.877 -0.415 1.00 74.31 97 ALA A O 1
ATOM 786 N N . ILE A 1 98 ? 16.834 4.384 1.499 1.00 76.44 98 ILE A N 1
ATOM 787 C CA . ILE A 1 98 ? 15.506 4.190 0.901 1.00 76.44 98 ILE A CA 1
ATOM 788 C C . ILE A 1 98 ? 14.897 5.545 0.558 1.00 76.44 98 ILE A C 1
ATOM 790 O O . ILE A 1 98 ? 14.381 5.717 -0.536 1.00 76.44 98 ILE A O 1
ATOM 794 N N . THR A 1 99 ? 14.968 6.509 1.477 1.00 81.69 99 THR A N 1
ATOM 795 C CA . THR A 1 99 ? 14.368 7.839 1.316 1.00 81.69 99 THR A CA 1
ATOM 796 C C . THR A 1 99 ? 15.066 8.666 0.235 1.00 81.69 99 THR A C 1
ATOM 798 O O . THR A 1 99 ? 14.400 9.407 -0.485 1.00 81.69 99 THR A O 1
ATOM 801 N N . THR A 1 100 ? 16.390 8.547 0.100 1.00 82.31 100 THR A N 1
ATOM 802 C CA . THR A 1 100 ? 17.168 9.259 -0.926 1.00 82.31 100 THR A CA 1
ATOM 803 C C . THR A 1 100 ? 17.081 8.602 -2.302 1.00 82.31 100 THR A C 1
ATOM 805 O O . THR A 1 100 ? 17.278 9.284 -3.306 1.00 82.31 100 THR A O 1
ATOM 808 N N . SER A 1 101 ? 16.736 7.313 -2.376 1.00 84.06 101 SER A N 1
ATOM 809 C CA . SER A 1 101 ? 16.415 6.637 -3.634 1.00 84.06 101 SER A CA 1
ATOM 810 C C . SER A 1 101 ? 14.988 6.981 -4.058 1.00 84.06 101 SER A C 1
ATOM 812 O O . SER A 1 101 ? 14.027 6.388 -3.572 1.00 84.06 101 SER A O 1
ATOM 814 N N . GLY A 1 102 ? 14.829 7.951 -4.964 1.00 82.31 102 GLY A N 1
ATOM 815 C CA . GLY A 1 102 ? 13.511 8.473 -5.338 1.00 82.31 102 GLY A CA 1
ATOM 816 C C . GLY A 1 102 ? 12.540 7.388 -5.816 1.00 82.31 102 GLY A C 1
ATOM 817 O O . GLY A 1 102 ? 11.412 7.315 -5.335 1.00 82.31 102 GLY A O 1
ATOM 818 N N . GLY A 1 103 ? 12.988 6.500 -6.711 1.00 84.44 103 GLY A N 1
ATOM 819 C CA . GLY A 1 103 ? 12.168 5.390 -7.215 1.00 84.44 103 GLY A CA 1
ATOM 820 C C . GLY A 1 103 ? 11.731 4.428 -6.107 1.00 84.44 103 GLY A C 1
ATOM 821 O O . GLY A 1 103 ? 10.540 4.173 -5.941 1.00 84.44 103 GLY A O 1
ATOM 822 N N . PHE A 1 104 ? 12.679 3.978 -5.283 1.00 84.00 104 PHE A N 1
ATOM 823 C CA . PHE A 1 104 ? 12.397 3.028 -4.206 1.00 84.00 104 PHE A CA 1
ATOM 824 C C . PHE A 1 104 ? 11.541 3.648 -3.088 1.00 84.00 104 PHE A C 1
ATOM 826 O O . PHE A 1 104 ? 10.677 2.990 -2.505 1.00 84.00 104 PHE A O 1
ATOM 833 N N . ASN A 1 105 ? 11.717 4.945 -2.814 1.00 88.75 105 ASN A N 1
ATOM 834 C CA . ASN A 1 105 ? 10.871 5.671 -1.875 1.00 88.75 105 ASN A CA 1
ATOM 835 C C . ASN A 1 105 ? 9.427 5.792 -2.380 1.00 88.75 105 ASN A C 1
ATOM 837 O O . ASN A 1 105 ? 8.497 5.657 -1.582 1.00 88.75 105 ASN A O 1
ATOM 841 N N . CYS A 1 106 ? 9.227 6.020 -3.683 1.00 91.06 106 CYS A N 1
ATOM 842 C CA . CYS A 1 106 ? 7.901 6.025 -4.305 1.00 91.06 106 CYS A CA 1
ATOM 843 C C . CYS A 1 106 ? 7.211 4.663 -4.172 1.00 91.06 106 CYS A C 1
ATOM 845 O O . CYS A 1 106 ? 6.039 4.622 -3.802 1.00 91.06 106 CYS A O 1
ATOM 847 N N . GLU A 1 107 ? 7.923 3.564 -4.424 1.00 90.38 107 GLU A N 1
ATOM 848 C CA . GLU A 1 107 ? 7.404 2.196 -4.276 1.00 90.38 107 GLU A CA 1
ATOM 849 C C . GLU A 1 107 ? 6.925 1.931 -2.843 1.00 90.38 107 GLU A C 1
ATOM 851 O O . GLU A 1 107 ? 5.744 1.658 -2.609 1.00 90.38 107 GLU A O 1
ATOM 856 N N . ASN A 1 108 ? 7.821 2.105 -1.866 1.00 88.19 108 ASN A N 1
ATOM 857 C CA . ASN A 1 108 ? 7.526 1.835 -0.461 1.00 88.19 108 ASN A CA 1
ATOM 858 C C . ASN A 1 108 ? 6.444 2.774 0.101 1.00 88.19 108 ASN A C 1
ATOM 860 O O . ASN A 1 108 ? 5.527 2.350 0.804 1.00 88.19 108 ASN A O 1
ATOM 864 N N . SER A 1 109 ? 6.510 4.066 -0.228 1.00 91.62 109 SER A N 1
ATOM 865 C CA . SER A 1 109 ? 5.539 5.037 0.285 1.00 91.62 109 SER A CA 1
ATOM 866 C C . SER A 1 109 ? 4.158 4.861 -0.351 1.00 91.62 109 SER A C 1
ATOM 868 O O . SER A 1 109 ? 3.161 5.051 0.341 1.00 91.62 109 SER A O 1
ATOM 870 N N . SER A 1 110 ? 4.065 4.426 -1.614 1.00 93.06 110 SER A N 1
ATOM 871 C CA . SER A 1 110 ? 2.776 4.097 -2.249 1.00 93.06 110 SER A CA 1
ATOM 872 C C . SER A 1 110 ? 2.080 2.932 -1.547 1.00 93.06 110 SER A C 1
ATOM 874 O O . SER A 1 110 ? 0.879 3.008 -1.276 1.00 93.06 110 SER A O 1
ATOM 876 N N . VAL A 1 111 ? 2.839 1.892 -1.179 1.00 92.56 111 VAL A N 1
ATOM 877 C CA . VAL A 1 111 ? 2.334 0.780 -0.360 1.00 92.56 111 VAL A CA 1
ATOM 878 C C . VAL A 1 111 ? 1.796 1.292 0.973 1.00 92.56 111 VAL A C 1
ATOM 880 O O . VAL A 1 111 ? 0.657 0.995 1.326 1.00 92.56 111 VAL A O 1
ATOM 883 N N . MET A 1 112 ? 2.562 2.115 1.689 1.00 92.50 112 MET A N 1
ATOM 884 C CA . MET A 1 112 ? 2.136 2.621 2.996 1.00 92.50 112 MET A CA 1
ATOM 885 C C . MET A 1 112 ? 0.906 3.528 2.919 1.00 92.50 112 MET A C 1
ATOM 887 O O . MET A 1 112 ? 0.018 3.420 3.768 1.00 92.50 112 MET A O 1
ATOM 891 N N . VAL A 1 113 ? 0.813 4.396 1.905 1.00 95.44 113 VAL A N 1
ATOM 892 C CA . VAL A 1 113 ? -0.374 5.233 1.670 1.00 95.44 113 VAL A CA 1
ATOM 893 C C . VAL A 1 113 ? -1.598 4.359 1.408 1.00 95.44 113 VAL A C 1
ATOM 895 O O . VAL A 1 113 ? -2.621 4.535 2.071 1.00 95.44 113 VAL A O 1
ATOM 898 N N . GLY A 1 114 ? -1.496 3.406 0.479 1.00 96.12 114 GLY A N 1
ATOM 899 C CA . GLY A 1 114 ? -2.611 2.535 0.121 1.00 96.12 114 GLY A CA 1
ATOM 900 C C . GLY A 1 114 ? -3.056 1.639 1.281 1.00 96.12 114 GLY A C 1
ATOM 901 O O . GLY A 1 114 ? -4.249 1.563 1.569 1.00 96.12 114 GLY A O 1
ATOM 902 N N . ALA A 1 115 ? -2.114 1.030 2.007 1.00 94.94 115 ALA A N 1
ATOM 903 C CA . ALA A 1 115 ? -2.418 0.155 3.137 1.00 94.94 115 ALA A CA 1
ATOM 904 C C . ALA A 1 115 ? -3.101 0.938 4.263 1.00 94.94 115 ALA A C 1
ATOM 906 O O . ALA A 1 115 ? -4.180 0.564 4.720 1.00 94.94 115 ALA A O 1
ATOM 907 N N . THR A 1 116 ? -2.537 2.093 4.633 1.00 94.19 116 THR A N 1
ATOM 908 C CA . THR A 1 116 ? -3.126 2.966 5.656 1.00 94.19 116 THR A CA 1
ATOM 909 C C . THR A 1 116 ? -4.526 3.420 5.254 1.00 94.19 116 THR A C 1
ATOM 911 O O . THR A 1 116 ? -5.448 3.379 6.069 1.00 94.19 116 THR A O 1
ATOM 914 N N . LEU A 1 117 ? -4.720 3.821 3.995 1.00 95.81 117 LEU A N 1
ATOM 915 C CA . LEU A 1 117 ? -6.030 4.232 3.501 1.00 95.81 117 LEU A CA 1
ATOM 916 C C . LEU A 1 117 ? -7.045 3.084 3.582 1.00 95.81 117 LEU A C 1
ATOM 918 O O . LEU A 1 117 ? -8.156 3.294 4.069 1.00 95.81 117 LEU A O 1
ATOM 922 N N . ALA A 1 118 ? -6.664 1.871 3.175 1.00 96.00 118 ALA A N 1
ATOM 923 C CA . ALA A 1 118 ? -7.520 0.693 3.277 1.00 96.00 118 ALA A CA 1
ATOM 924 C C . ALA A 1 118 ? -7.898 0.390 4.738 1.00 96.00 118 ALA A C 1
ATOM 926 O O . ALA A 1 118 ? -9.075 0.175 5.036 1.00 96.00 118 ALA A O 1
ATOM 927 N N . PHE A 1 119 ? -6.942 0.466 5.669 1.00 94.25 119 PHE A N 1
ATOM 928 C CA . PHE A 1 119 ? -7.199 0.259 7.097 1.00 94.25 119 PHE A CA 1
ATOM 929 C C . PHE A 1 119 ? -8.151 1.311 7.667 1.00 94.25 119 PHE A C 1
ATOM 931 O O . PHE A 1 119 ? -9.101 0.966 8.359 1.00 94.25 119 PHE A O 1
ATOM 938 N N . LEU A 1 120 ? -7.983 2.589 7.334 1.00 92.94 120 LEU A N 1
ATOM 939 C CA . LEU A 1 120 ? -8.865 3.647 7.839 1.00 92.94 120 LEU A CA 1
ATOM 940 C C . LEU A 1 120 ? -10.296 3.577 7.289 1.00 92.94 120 LEU A C 1
ATOM 942 O O . LEU A 1 120 ? -11.220 4.123 7.901 1.00 92.94 120 LEU A O 1
ATOM 946 N N . LEU A 1 121 ? -10.486 2.960 6.123 1.00 93.56 121 LEU A N 1
ATOM 947 C CA . LEU A 1 121 ? -11.794 2.819 5.487 1.00 93.56 121 LEU A CA 1
ATOM 948 C C . LEU A 1 121 ? -12.515 1.533 5.894 1.00 93.56 121 LEU A C 1
ATOM 950 O O . LEU A 1 121 ? -13.742 1.545 5.958 1.00 93.56 121 LEU A O 1
ATOM 954 N N . LEU A 1 122 ? -11.792 0.461 6.227 1.00 93.19 122 LEU A N 1
ATOM 955 C CA . LEU A 1 122 ? -12.394 -0.840 6.526 1.00 93.19 122 LEU A CA 1
ATOM 956 C C . LEU A 1 122 ? -13.425 -0.793 7.679 1.00 93.19 122 LEU A C 1
ATOM 958 O O . LEU A 1 122 ? -14.537 -1.280 7.476 1.00 93.19 122 LEU A O 1
ATOM 962 N N . PRO A 1 123 ? -13.165 -0.150 8.840 1.00 90.19 123 PRO A N 1
ATOM 963 C CA . PRO A 1 123 ? -14.165 -0.019 9.904 1.00 90.19 123 PRO A CA 1
ATOM 964 C C . PRO A 1 123 ? -15.406 0.781 9.499 1.00 90.19 123 PRO A C 1
ATOM 966 O O . PRO A 1 123 ? -16.475 0.564 10.062 1.00 90.19 123 PRO A O 1
ATOM 969 N N . LYS A 1 124 ? -15.288 1.695 8.526 1.00 89.44 124 LYS A N 1
ATOM 970 C CA . LYS A 1 124 ? -16.415 2.514 8.048 1.00 89.44 124 LYS A CA 1
ATOM 971 C C . LYS A 1 124 ? -17.395 1.715 7.195 1.00 89.44 124 LYS A C 1
ATOM 973 O O . LYS A 1 124 ? -18.501 2.179 6.952 1.00 89.44 124 LYS A O 1
ATOM 978 N N . MET A 1 125 ? -17.003 0.521 6.749 1.00 88.06 125 MET A N 1
ATOM 979 C CA . MET A 1 125 ? -17.887 -0.395 6.030 1.00 88.06 125 MET A CA 1
ATOM 980 C C . MET A 1 125 ? -18.841 -1.159 6.961 1.00 88.06 125 MET A C 1
ATOM 982 O O . MET A 1 125 ? -19.711 -1.873 6.476 1.00 88.06 125 MET A O 1
ATOM 986 N N . CYS A 1 126 ? -18.685 -1.020 8.284 1.00 81.62 126 CYS A N 1
ATOM 987 C CA . CYS A 1 126 ? -19.619 -1.562 9.271 1.00 81.62 126 CYS A CA 1
ATOM 988 C C . CYS A 1 126 ? -20.921 -0.756 9.377 1.00 81.62 126 CYS A C 1
ATOM 990 O O . CYS A 1 126 ? -21.906 -1.277 9.894 1.00 81.62 126 CYS A O 1
ATOM 992 N N . ASP A 1 127 ? -20.902 0.517 8.981 1.00 76.12 127 ASP A N 1
ATOM 993 C CA . ASP A 1 127 ? -22.044 1.411 9.133 1.00 76.12 127 ASP A CA 1
ATOM 994 C C . ASP A 1 127 ? -22.918 1.334 7.869 1.00 76.12 127 ASP A C 1
ATOM 996 O O . ASP A 1 127 ? -22.401 1.479 6.758 1.00 76.12 127 ASP A O 1
ATOM 1000 N N . ASP A 1 128 ? -24.236 1.140 8.024 1.00 64.75 128 ASP A N 1
ATOM 1001 C CA . ASP A 1 128 ? -25.233 1.149 6.934 1.00 64.75 128 ASP A CA 1
ATOM 1002 C C . ASP A 1 128 ? -25.410 2.573 6.371 1.00 64.75 128 ASP A C 1
ATOM 1004 O O . ASP A 1 128 ? -26.422 3.253 6.549 1.00 64.75 128 ASP A O 1
ATOM 1008 N N . SER A 1 129 ? -24.357 3.075 5.732 1.00 71.75 129 SER A N 1
ATOM 1009 C CA . SER A 1 129 ? -24.265 4.426 5.199 1.00 71.75 129 SER A CA 1
ATOM 1010 C C . SER A 1 129 ? -24.498 4.439 3.693 1.00 71.75 129 SER A C 1
ATOM 1012 O O . SER A 1 129 ? -23.990 3.593 2.956 1.00 71.75 129 SER A O 1
ATOM 1014 N N . SER A 1 130 ? -25.132 5.504 3.199 1.00 74.44 130 SER A N 1
ATOM 1015 C CA . SER A 1 130 ? -25.213 5.826 1.765 1.00 74.44 130 SER A CA 1
ATOM 1016 C C . SER A 1 130 ? -23.843 5.929 1.075 1.00 74.44 130 SER A C 1
ATOM 1018 O O . SER A 1 130 ? -23.756 5.905 -0.150 1.00 74.44 130 SER A O 1
ATOM 1020 N N . ARG A 1 131 ? -22.753 6.022 1.848 1.00 84.00 131 ARG A N 1
ATOM 1021 C CA . ARG A 1 131 ? -21.370 6.099 1.357 1.00 84.00 131 ARG A CA 1
ATOM 1022 C C . ARG A 1 131 ? -20.665 4.744 1.264 1.00 84.00 131 ARG A C 1
ATOM 1024 O O . ARG A 1 131 ? -19.478 4.723 0.925 1.00 84.00 131 ARG A O 1
ATOM 1031 N N . LEU A 1 132 ? -21.349 3.631 1.546 1.00 87.44 132 LEU A N 1
ATOM 1032 C CA . LEU A 1 132 ? -20.744 2.295 1.573 1.00 87.44 132 LEU A CA 1
ATOM 1033 C C . LEU A 1 132 ? -20.066 1.939 0.244 1.00 87.44 132 LEU A C 1
ATOM 1035 O O . LEU A 1 132 ? -18.918 1.506 0.246 1.00 87.44 132 LEU A O 1
ATOM 1039 N N . LEU A 1 133 ? -20.726 2.202 -0.889 1.00 89.06 133 LEU A N 1
ATOM 1040 C CA . LEU A 1 133 ? -20.169 1.908 -2.213 1.00 89.06 133 LEU A CA 1
ATOM 1041 C C . LEU A 1 133 ? -18.898 2.718 -2.493 1.00 89.06 133 LEU A C 1
ATOM 1043 O O . LEU A 1 133 ? -17.884 2.156 -2.891 1.00 89.06 133 LEU A O 1
ATOM 1047 N N . SER A 1 134 ? -18.929 4.032 -2.252 1.00 90.31 134 SER A N 1
ATOM 1048 C CA . SER A 1 134 ? -17.752 4.891 -2.440 1.00 90.31 134 SER A CA 1
ATOM 1049 C C . SER A 1 134 ? -16.592 4.460 -1.536 1.00 90.31 134 SER A C 1
ATOM 1051 O O . SER A 1 134 ? -15.458 4.358 -1.997 1.00 90.31 134 SER A O 1
ATOM 1053 N N . THR A 1 135 ? -16.883 4.120 -0.279 1.00 93.00 135 THR A N 1
ATOM 1054 C CA . THR A 1 135 ? -15.891 3.600 0.676 1.00 93.00 135 THR A CA 1
ATOM 1055 C C . THR A 1 135 ? -15.275 2.292 0.185 1.00 93.00 135 THR A C 1
ATOM 1057 O O . THR A 1 135 ? -14.052 2.160 0.183 1.00 93.00 135 THR A O 1
ATOM 1060 N N . ALA A 1 136 ? -16.107 1.356 -0.281 1.00 93.31 136 ALA A N 1
ATOM 1061 C CA . ALA A 1 136 ? -15.662 0.077 -0.817 1.00 93.31 136 ALA A CA 1
ATOM 1062 C C . ALA A 1 136 ? -14.783 0.262 -2.059 1.00 93.31 136 ALA A C 1
ATOM 1064 O O . ALA A 1 136 ? -13.706 -0.318 -2.131 1.00 93.31 136 ALA A O 1
ATOM 1065 N N . LEU A 1 137 ? -15.190 1.117 -3.002 1.00 94.56 137 LEU A N 1
ATOM 1066 C CA . LEU A 1 137 ? -14.416 1.400 -4.212 1.00 94.56 137 LEU A CA 1
ATOM 1067 C C . LEU A 1 137 ? -13.044 1.992 -3.884 1.00 94.56 137 LEU A C 1
ATOM 1069 O O . LEU A 1 137 ? -12.041 1.517 -4.410 1.00 94.56 137 LEU A O 1
ATOM 1073 N N . ILE A 1 138 ? -12.976 2.980 -2.986 1.00 95.81 138 ILE A N 1
ATOM 1074 C CA . ILE A 1 138 ? -11.695 3.581 -2.586 1.00 95.81 138 ILE A CA 1
ATOM 1075 C C . ILE A 1 138 ? -10.812 2.542 -1.887 1.00 95.81 138 ILE A C 1
ATOM 1077 O O . ILE A 1 138 ? -9.619 2.477 -2.173 1.00 95.81 138 ILE A O 1
ATOM 1081 N N . LEU A 1 139 ? -11.383 1.708 -1.011 1.00 96.06 139 LEU A N 1
ATOM 1082 C CA . LEU A 1 139 ? -10.645 0.644 -0.331 1.00 96.06 139 LEU A CA 1
ATOM 1083 C C . LEU A 1 139 ? -10.092 -0.386 -1.321 1.00 96.06 139 LEU A C 1
ATOM 1085 O O . LEU A 1 139 ? -8.928 -0.764 -1.212 1.00 96.06 139 LEU A O 1
ATOM 1089 N N . LEU A 1 140 ? -10.894 -0.817 -2.299 1.00 96.56 140 LEU A N 1
ATOM 1090 C CA . LEU A 1 140 ? -10.446 -1.743 -3.336 1.00 96.56 140 LEU A CA 1
ATOM 1091 C C . LEU A 1 140 ? -9.328 -1.115 -4.168 1.00 96.56 140 LEU A C 1
ATOM 1093 O O . LEU A 1 140 ? -8.267 -1.721 -4.292 1.00 96.56 140 LEU A O 1
ATOM 1097 N N . CYS A 1 141 ? -9.510 0.114 -4.659 1.00 96.56 141 CYS A N 1
ATOM 1098 C CA . CYS A 1 141 ? -8.468 0.848 -5.380 1.00 96.56 141 CYS A CA 1
ATOM 1099 C C . CYS A 1 141 ? -7.177 0.949 -4.561 1.00 96.56 141 CYS A C 1
ATOM 1101 O O . CYS A 1 141 ? -6.100 0.701 -5.095 1.00 96.56 141 CYS A O 1
ATOM 1103 N N . ALA A 1 142 ? -7.277 1.247 -3.264 1.00 96.62 142 ALA A N 1
ATOM 1104 C CA . ALA A 1 142 ? -6.131 1.276 -2.367 1.00 96.62 142 ALA A CA 1
ATOM 1105 C C . ALA A 1 142 ? -5.449 -0.102 -2.276 1.00 96.62 142 ALA A C 1
ATOM 1107 O O . ALA A 1 142 ? -4.235 -0.182 -2.431 1.00 96.62 142 ALA A O 1
ATOM 1108 N N . GLY A 1 143 ? -6.211 -1.191 -2.129 1.00 95.75 143 GLY A N 1
ATOM 1109 C CA . GLY A 1 143 ? -5.684 -2.562 -2.140 1.00 95.75 143 GLY A CA 1
ATOM 1110 C C . GLY A 1 143 ? -4.967 -2.931 -3.446 1.00 95.75 143 GLY A C 1
ATOM 1111 O O . GLY A 1 143 ? -3.892 -3.533 -3.415 1.00 95.75 143 GLY A O 1
ATOM 1112 N N . PHE A 1 144 ? -5.503 -2.514 -4.597 1.00 95.75 144 PHE A N 1
ATOM 1113 C CA . PHE A 1 144 ? -4.844 -2.672 -5.898 1.00 95.75 144 PHE A CA 1
ATOM 1114 C C . PHE A 1 144 ? -3.553 -1.847 -5.981 1.00 95.75 144 PHE A C 1
ATOM 1116 O O . PHE A 1 144 ? -2.521 -2.386 -6.378 1.00 95.75 144 PHE A O 1
ATOM 1123 N N . VAL A 1 145 ? -3.568 -0.583 -5.540 1.00 95.31 145 VAL A N 1
ATOM 1124 C CA . VAL A 1 145 ? -2.357 0.253 -5.468 1.00 95.31 145 VAL A CA 1
ATOM 1125 C C . VAL A 1 145 ? -1.274 -0.440 -4.654 1.00 95.31 145 VAL A C 1
ATOM 1127 O O . VAL A 1 145 ? -0.151 -0.570 -5.134 1.00 95.31 145 VAL A O 1
ATOM 1130 N N . VAL A 1 146 ? -1.613 -0.962 -3.475 1.00 94.56 146 VAL A N 1
ATOM 1131 C CA . VAL A 1 146 ? -0.667 -1.699 -2.628 1.00 94.56 146 VAL A CA 1
ATOM 1132 C C . VAL A 1 146 ? -0.119 -2.927 -3.359 1.00 94.56 146 VAL A C 1
ATOM 1134 O O . VAL A 1 146 ? 1.096 -3.067 -3.479 1.00 94.56 146 VAL A O 1
ATOM 1137 N N . SER A 1 147 ? -1.003 -3.758 -3.921 1.00 91.44 147 SER A N 1
ATOM 1138 C CA . SER A 1 147 ? -0.668 -5.021 -4.603 1.00 91.44 147 SER A CA 1
ATOM 1139 C C . SER A 1 147 ? 0.345 -4.873 -5.735 1.00 91.44 147 SER A C 1
ATOM 1141 O O . SER A 1 147 ? 1.157 -5.770 -5.951 1.00 91.44 147 SER A O 1
ATOM 1143 N N . PHE A 1 148 ? 0.296 -3.754 -6.459 1.00 91.88 148 PHE A N 1
ATOM 1144 C CA . PHE A 1 148 ? 1.114 -3.527 -7.650 1.00 91.88 148 PHE A CA 1
ATOM 1145 C C . PHE A 1 148 ? 2.107 -2.367 -7.491 1.00 91.88 148 PHE A C 1
ATOM 1147 O O . PHE A 1 148 ? 2.549 -1.808 -8.496 1.00 91.88 148 PHE A O 1
ATOM 1154 N N . SER A 1 149 ? 2.447 -2.001 -6.250 1.00 89.88 149 SER A N 1
ATOM 1155 C CA . SER A 1 149 ? 3.503 -1.020 -5.957 1.00 89.88 149 SER A CA 1
ATOM 1156 C C . SER A 1 149 ? 4.801 -1.644 -5.452 1.00 89.88 149 SER A C 1
ATOM 1158 O O . SER A 1 149 ? 5.854 -1.041 -5.630 1.00 89.88 149 SER A O 1
ATOM 1160 N N . MET A 1 150 ? 4.753 -2.815 -4.806 1.00 83.81 150 MET A N 1
ATOM 1161 C CA . MET A 1 150 ? 5.950 -3.471 -4.269 1.00 83.81 150 MET A CA 1
ATOM 1162 C C . MET A 1 150 ? 5.715 -4.961 -3.984 1.00 83.81 150 MET A C 1
ATOM 1164 O O . MET A 1 150 ? 4.581 -5.426 -3.898 1.00 83.81 150 MET A O 1
ATOM 1168 N N . ALA A 1 151 ? 6.807 -5.693 -3.750 1.00 69.50 151 ALA A N 1
ATOM 1169 C CA . ALA A 1 151 ? 6.853 -7.116 -3.410 1.00 69.50 151 ALA A CA 1
ATOM 1170 C C . ALA A 1 151 ? 5.867 -7.577 -2.325 1.00 69.50 151 ALA A C 1
ATOM 1172 O O . ALA A 1 151 ? 5.261 -8.636 -2.450 1.00 69.50 151 ALA A O 1
ATOM 1173 N N . ILE A 1 152 ? 5.719 -6.788 -1.260 1.00 74.25 152 ILE A N 1
ATOM 1174 C CA . ILE A 1 152 ? 4.876 -7.117 -0.100 1.00 74.25 152 ILE A CA 1
ATOM 1175 C C . ILE A 1 152 ? 3.393 -6.806 -0.333 1.00 74.25 152 ILE A C 1
ATOM 1177 O O . ILE A 1 152 ? 2.550 -7.114 0.503 1.00 74.25 152 ILE A O 1
ATOM 1181 N N . GLY A 1 153 ? 3.057 -6.186 -1.465 1.00 83.62 153 GLY A N 1
ATOM 1182 C CA . GLY A 1 153 ? 1.753 -5.582 -1.690 1.00 83.62 153 GLY A CA 1
ATOM 1183 C C . GLY A 1 153 ? 0.581 -6.556 -1.593 1.00 83.62 153 GLY A C 1
ATOM 1184 O O . GLY A 1 153 ? -0.482 -6.209 -1.090 1.00 83.62 153 GLY A O 1
ATOM 1185 N N . LEU A 1 154 ? 0.758 -7.798 -2.039 1.00 87.56 154 LEU A N 1
ATOM 1186 C CA . LEU A 1 154 ? -0.324 -8.786 -2.032 1.00 87.56 154 LEU A CA 1
ATOM 1187 C C . LEU A 1 154 ? -0.720 -9.247 -0.621 1.00 87.56 154 LEU A C 1
ATOM 1189 O O . LEU A 1 154 ? -1.841 -9.732 -0.453 1.00 87.56 154 LEU A O 1
ATOM 1193 N N . ALA A 1 155 ? 0.120 -9.010 0.394 1.00 87.94 155 ALA A N 1
ATOM 1194 C CA . ALA A 1 155 ? -0.204 -9.254 1.799 1.00 87.94 155 ALA A CA 1
ATOM 1195 C C . ALA A 1 155 ? -1.405 -8.427 2.287 1.00 87.94 155 ALA A C 1
ATOM 1197 O O . ALA A 1 155 ? -2.055 -8.788 3.266 1.00 87.94 155 ALA A O 1
ATOM 1198 N N . ILE A 1 156 ? -1.767 -7.349 1.579 1.00 92.88 156 ILE A N 1
ATOM 1199 C CA . ILE A 1 156 ? -2.886 -6.493 1.974 1.00 92.88 156 ILE A CA 1
ATOM 1200 C C . ILE A 1 156 ? -4.204 -7.267 2.028 1.00 92.88 156 ILE A C 1
ATOM 1202 O O . ILE A 1 156 ? -5.019 -7.031 2.912 1.00 92.88 156 ILE A O 1
ATOM 1206 N N . TRP A 1 157 ? -4.417 -8.227 1.127 1.00 94.06 157 TRP A N 1
ATOM 1207 C CA . TRP A 1 157 ? -5.671 -8.972 1.037 1.00 94.06 157 TRP A CA 1
ATOM 1208 C C . TRP A 1 157 ? -5.902 -9.933 2.206 1.00 94.06 157 TRP A C 1
ATOM 1210 O O . TRP A 1 157 ? -6.961 -9.825 2.830 1.00 94.06 157 TRP A O 1
ATOM 1220 N N . PRO A 1 158 ? -4.965 -10.840 2.563 1.00 90.81 158 PRO A N 1
ATOM 1221 C CA . PRO A 1 158 ? -5.122 -11.642 3.771 1.00 90.81 158 PRO A CA 1
ATOM 1222 C C . PRO A 1 158 ? -5.232 -10.760 5.021 1.00 90.81 158 PRO A C 1
ATOM 1224 O O . PRO A 1 158 ? -6.084 -11.039 5.865 1.00 90.81 158 PRO A O 1
ATOM 1227 N N . THR A 1 159 ? -4.489 -9.651 5.108 1.00 90.88 159 THR A N 1
ATOM 1228 C CA . THR A 1 159 ? -4.622 -8.712 6.232 1.00 90.88 159 THR A CA 1
ATOM 1229 C C . THR A 1 159 ? -6.020 -8.102 6.314 1.00 90.88 159 THR A C 1
ATOM 1231 O O . THR A 1 159 ? -6.645 -8.129 7.375 1.00 90.88 159 THR A O 1
ATOM 1234 N N . LEU A 1 160 ? -6.567 -7.608 5.201 1.00 93.88 160 LEU A N 1
ATOM 1235 C CA . LEU A 1 160 ? -7.921 -7.053 5.157 1.00 93.88 160 LEU A CA 1
ATOM 1236 C C . LEU A 1 160 ? -8.987 -8.102 5.484 1.00 93.88 160 LEU A C 1
ATOM 1238 O O . LEU A 1 160 ? -9.964 -7.762 6.142 1.00 93.88 160 LEU A O 1
ATOM 1242 N N . LEU A 1 161 ? -8.810 -9.365 5.086 1.00 93.94 161 LEU A N 1
ATOM 1243 C CA . LEU A 1 161 ? -9.731 -10.450 5.438 1.00 93.94 161 LEU A CA 1
ATOM 1244 C C . LEU A 1 161 ? -9.712 -10.760 6.939 1.00 93.94 161 LEU A C 1
ATOM 1246 O O . LEU A 1 161 ? -10.777 -10.896 7.543 1.00 93.94 161 LEU A O 1
ATOM 1250 N N . VAL A 1 162 ? -8.525 -10.818 7.551 1.00 89.62 162 VAL A N 1
ATOM 1251 C CA . VAL A 1 162 ? -8.379 -11.000 9.004 1.00 89.62 162 VAL A CA 1
ATOM 1252 C C . VAL A 1 162 ? -9.013 -9.827 9.753 1.00 89.62 162 VAL A C 1
ATOM 1254 O O . VAL A 1 162 ? -9.800 -10.032 10.675 1.00 89.62 162 VAL A O 1
ATOM 1257 N N . LEU A 1 163 ? -8.753 -8.590 9.326 1.00 89.75 163 LEU A N 1
ATOM 1258 C CA . LEU A 1 163 ? -9.347 -7.399 9.936 1.00 89.75 163 LEU A CA 1
ATOM 1259 C C . LEU A 1 163 ? -10.867 -7.322 9.714 1.00 89.75 163 LEU A C 1
ATOM 1261 O O . LEU A 1 163 ? -11.601 -6.942 10.625 1.00 89.75 163 LEU A O 1
ATOM 1265 N N . ALA A 1 164 ? -11.364 -7.715 8.541 1.00 90.94 164 ALA A N 1
ATOM 1266 C CA . ALA A 1 164 ? -12.794 -7.789 8.246 1.00 90.94 164 ALA A CA 1
ATOM 1267 C C . ALA A 1 164 ? -13.498 -8.805 9.154 1.00 90.94 164 ALA A C 1
ATOM 1269 O O . ALA A 1 164 ? -14.587 -8.530 9.664 1.00 90.94 164 ALA A O 1
ATOM 1270 N N . TRP A 1 165 ? -12.850 -9.946 9.401 1.00 88.88 165 TRP A N 1
ATOM 1271 C CA . TRP A 1 165 ? -13.311 -10.949 10.355 1.00 88.88 165 TRP A CA 1
ATOM 1272 C C . TRP A 1 165 ? -13.352 -10.389 11.783 1.00 88.88 165 TRP A C 1
ATOM 1274 O O . TRP A 1 165 ? -14.384 -10.488 12.449 1.00 88.88 165 TRP A O 1
ATOM 1284 N N . CYS A 1 166 ? -12.282 -9.718 12.230 1.00 85.56 166 CYS A N 1
ATOM 1285 C CA . CYS A 1 166 ? -12.221 -9.031 13.529 1.00 85.56 166 CYS A CA 1
ATOM 1286 C C . CYS A 1 166 ? -13.360 -8.029 13.734 1.00 85.56 166 CYS A C 1
ATOM 1288 O O . CYS A 1 166 ? -13.919 -7.922 14.827 1.00 85.56 166 CYS A O 1
ATOM 1290 N N . LEU A 1 167 ? -13.681 -7.275 12.681 1.00 86.88 167 LEU A N 1
ATOM 1291 C CA . LEU A 1 167 ? -14.732 -6.261 12.677 1.00 86.88 167 LEU A CA 1
ATOM 1292 C C . LEU A 1 167 ? -16.139 -6.852 12.526 1.00 86.88 167 LEU A C 1
ATOM 1294 O O . LEU A 1 167 ? -17.112 -6.116 12.683 1.00 86.88 167 LEU A O 1
ATOM 1298 N N . ARG A 1 168 ? -16.254 -8.161 12.261 1.00 87.19 168 ARG A N 1
ATOM 1299 C CA . ARG A 1 168 ? -17.510 -8.864 11.964 1.00 87.19 168 ARG A CA 1
ATOM 1300 C C . ARG A 1 168 ? -18.265 -8.229 10.800 1.00 87.19 168 ARG A C 1
ATOM 1302 O O . ARG A 1 168 ? -19.482 -8.051 10.864 1.00 87.19 168 ARG A O 1
ATOM 1309 N N . LEU A 1 169 ? -17.536 -7.884 9.740 1.00 88.94 169 LEU A N 1
ATOM 1310 C CA . LEU A 1 169 ? -18.162 -7.348 8.542 1.00 88.94 169 LEU A CA 1
ATOM 1311 C C . LEU A 1 169 ? -19.167 -8.354 7.953 1.00 88.94 169 LEU A C 1
ATOM 1313 O O . LEU A 1 169 ? -18.942 -9.569 8.009 1.00 88.94 169 LEU A O 1
ATOM 1317 N N . PRO A 1 170 ? -20.265 -7.866 7.352 1.00 90.06 170 PRO A N 1
ATOM 1318 C CA . PRO A 1 170 ? -21.175 -8.693 6.578 1.00 90.06 170 PRO A CA 1
ATOM 1319 C C . PRO A 1 170 ? -20.445 -9.604 5.582 1.00 90.06 170 PRO A C 1
ATOM 1321 O O . PRO A 1 170 ? -19.506 -9.187 4.899 1.00 90.06 170 PRO A O 1
ATOM 1324 N N . ARG A 1 171 ? -20.923 -10.848 5.435 1.00 91.31 171 ARG A N 1
ATOM 1325 C CA . ARG A 1 171 ? -20.291 -11.863 4.570 1.00 91.31 171 ARG A CA 1
ATOM 1326 C C . ARG A 1 171 ? -20.084 -11.389 3.131 1.00 91.31 171 ARG A C 1
ATOM 1328 O O . ARG A 1 171 ? -19.075 -11.732 2.530 1.00 91.31 171 ARG A O 1
ATOM 1335 N N . HIS A 1 172 ? -21.001 -10.590 2.587 1.00 90.81 172 HIS A N 1
ATOM 1336 C CA . HIS A 1 172 ? -20.879 -10.073 1.223 1.00 90.81 172 HIS A CA 1
ATOM 1337 C C . HIS A 1 172 ? -19.648 -9.164 1.048 1.00 90.81 172 HIS A C 1
ATOM 1339 O O . HIS A 1 172 ? -18.991 -9.230 0.012 1.00 90.81 172 HIS A O 1
ATOM 1345 N N . LEU A 1 173 ? -19.269 -8.388 2.072 1.00 92.38 173 LEU A N 1
ATOM 1346 C CA . LEU A 1 173 ? -18.053 -7.570 2.049 1.00 92.38 173 LEU A CA 1
ATOM 1347 C C . LEU A 1 173 ? -16.794 -8.430 2.159 1.00 92.38 173 LEU A C 1
ATOM 1349 O O . LEU A 1 173 ? -15.818 -8.178 1.461 1.00 92.38 173 LEU A O 1
ATOM 1353 N N . MET A 1 174 ? -16.823 -9.481 2.982 1.00 93.19 174 MET A N 1
ATOM 1354 C CA . MET A 1 174 ? -15.720 -10.444 3.042 1.00 93.19 174 MET A CA 1
ATOM 1355 C C . MET A 1 174 ? -15.512 -11.158 1.702 1.00 93.19 174 MET A C 1
ATOM 1357 O O . MET A 1 174 ? -14.380 -11.281 1.242 1.00 93.19 174 MET A O 1
ATOM 1361 N N . VAL A 1 175 ? -16.600 -11.585 1.051 1.00 94.88 175 VAL A N 1
ATOM 1362 C CA . VAL A 1 175 ? -16.556 -12.193 -0.287 1.00 94.88 175 VAL A CA 1
ATOM 1363 C C . VAL A 1 175 ? -16.001 -11.200 -1.306 1.00 94.88 175 VAL A C 1
ATOM 1365 O O . VAL A 1 175 ? -15.132 -11.571 -2.086 1.00 94.88 175 VAL A O 1
ATOM 1368 N N . MET A 1 176 ? -16.425 -9.935 -1.267 1.00 95.62 176 MET A N 1
ATOM 1369 C CA . MET A 1 176 ? -15.887 -8.884 -2.137 1.00 95.62 176 MET A CA 1
ATOM 1370 C C . MET A 1 176 ? -14.365 -8.726 -1.972 1.00 95.62 176 MET A C 1
ATOM 1372 O O . MET A 1 176 ? -13.649 -8.694 -2.971 1.00 95.62 176 MET A O 1
ATOM 1376 N N . LEU A 1 177 ? -13.859 -8.677 -0.733 1.00 96.06 177 LEU A N 1
ATOM 1377 C CA . LEU A 1 177 ? -12.418 -8.602 -0.459 1.00 96.06 177 LEU A CA 1
ATOM 1378 C C . LEU A 1 177 ? -11.671 -9.850 -0.947 1.00 96.06 177 LEU A C 1
ATOM 1380 O O . LEU A 1 177 ? -10.598 -9.727 -1.533 1.00 96.06 177 LEU A O 1
ATOM 1384 N N . ALA A 1 178 ? -12.242 -11.040 -0.747 1.00 95.69 178 ALA A N 1
ATOM 1385 C CA . ALA A 1 178 ? -11.647 -12.295 -1.199 1.00 95.69 178 ALA A CA 1
ATOM 1386 C C . ALA A 1 178 ? -11.576 -12.375 -2.731 1.00 95.69 178 ALA A C 1
ATOM 1388 O O . ALA A 1 178 ? -10.542 -12.750 -3.281 1.00 95.69 178 ALA A O 1
ATOM 1389 N N . VAL A 1 179 ? -12.645 -11.978 -3.426 1.00 96.81 179 VAL A N 1
ATOM 1390 C CA . VAL A 1 179 ? -12.694 -11.936 -4.895 1.00 96.81 179 VAL A CA 1
ATOM 1391 C C . VAL A 1 179 ? -11.704 -10.908 -5.440 1.00 96.81 179 VAL A C 1
ATOM 1393 O O . VAL A 1 179 ? -10.978 -11.212 -6.383 1.00 96.81 179 VAL A O 1
ATOM 1396 N N . ALA A 1 180 ? -11.621 -9.722 -4.834 1.00 96.38 180 ALA A N 1
ATOM 1397 C CA . ALA A 1 180 ? -10.654 -8.704 -5.236 1.00 96.38 180 ALA A CA 1
ATOM 1398 C C . ALA A 1 180 ? -9.203 -9.160 -5.015 1.00 96.38 180 ALA A C 1
ATOM 1400 O O . ALA A 1 180 ? -8.369 -8.990 -5.904 1.00 96.38 180 ALA A O 1
ATOM 1401 N N . GLY A 1 181 ? -8.914 -9.810 -3.884 1.00 94.06 181 GLY A N 1
ATOM 1402 C CA . GLY A 1 181 ? -7.598 -10.387 -3.613 1.00 94.06 181 GLY A CA 1
ATOM 1403 C C . GLY A 1 181 ? -7.231 -11.521 -4.564 1.00 94.06 181 GLY A C 1
ATOM 1404 O O . GLY A 1 181 ? -6.107 -11.567 -5.063 1.00 94.06 181 GLY A O 1
ATOM 1405 N N . LEU A 1 182 ? -8.188 -12.391 -4.895 1.00 92.44 182 LEU A N 1
ATOM 1406 C CA . LEU A 1 182 ? -7.995 -13.430 -5.903 1.00 92.44 182 LEU A CA 1
ATOM 1407 C C . LEU A 1 182 ? -7.731 -12.820 -7.285 1.00 92.44 182 LEU A C 1
ATOM 1409 O O . LEU A 1 182 ? -6.817 -13.260 -7.977 1.00 92.44 182 LEU A O 1
ATOM 1413 N N . ALA A 1 183 ? -8.475 -11.782 -7.672 1.00 94.88 183 ALA A N 1
ATOM 1414 C CA . ALA A 1 183 ? -8.246 -11.067 -8.922 1.00 94.88 183 ALA A CA 1
ATOM 1415 C C . ALA A 1 183 ? -6.850 -10.428 -8.960 1.00 94.88 183 ALA A C 1
ATOM 1417 O O . ALA A 1 183 ? -6.141 -10.583 -9.953 1.00 94.88 183 ALA A O 1
ATOM 1418 N N . ALA A 1 184 ? -6.413 -9.779 -7.876 1.00 92.56 184 ALA A N 1
ATOM 1419 C CA . ALA A 1 184 ? -5.069 -9.218 -7.773 1.00 92.56 184 ALA A CA 1
ATOM 1420 C C . ALA A 1 184 ? -3.984 -10.303 -7.894 1.00 92.56 184 ALA A C 1
ATOM 1422 O O . ALA A 1 184 ? -3.010 -10.109 -8.619 1.00 92.56 184 ALA A O 1
ATOM 1423 N N . ALA A 1 185 ? -4.172 -11.462 -7.257 1.00 86.88 185 ALA A N 1
ATOM 1424 C CA . ALA A 1 185 ? -3.255 -12.595 -7.368 1.00 86.88 185 ALA A CA 1
ATOM 1425 C C . ALA A 1 185 ? -3.214 -13.180 -8.791 1.00 86.88 185 ALA A C 1
ATOM 1427 O O . ALA A 1 185 ? -2.130 -13.436 -9.311 1.00 86.88 185 ALA A O 1
ATOM 1428 N N . ILE A 1 186 ? -4.369 -13.348 -9.448 1.00 85.25 186 ILE A N 1
ATOM 1429 C CA . ILE A 1 186 ? -4.454 -13.823 -10.838 1.00 85.25 186 ILE A CA 1
ATOM 1430 C C . ILE A 1 186 ? -3.747 -12.844 -11.773 1.00 85.25 186 ILE A C 1
ATOM 1432 O O . ILE A 1 186 ? -2.883 -13.262 -12.541 1.00 85.25 186 ILE A O 1
ATOM 1436 N N . ILE A 1 187 ? -4.062 -11.548 -11.680 1.00 88.75 187 ILE A N 1
ATOM 1437 C CA . ILE A 1 187 ? -3.397 -10.506 -12.472 1.00 88.75 187 ILE A CA 1
ATOM 1438 C C . ILE A 1 187 ? -1.895 -10.580 -12.226 1.00 88.75 187 ILE A C 1
ATOM 1440 O O . ILE A 1 187 ? -1.137 -10.695 -13.183 1.00 88.75 187 ILE A O 1
ATOM 1444 N N . PHE A 1 188 ? -1.463 -10.605 -10.962 1.00 85.00 188 PHE A N 1
ATOM 1445 C CA . PHE A 1 188 ? -0.052 -10.718 -10.621 1.00 85.00 188 PHE A CA 1
ATOM 1446 C C . PHE A 1 188 ? 0.592 -11.935 -11.278 1.00 85.00 188 PHE A C 1
ATOM 1448 O O . PHE A 1 188 ? 1.639 -11.777 -11.885 1.00 85.00 188 PHE A O 1
ATOM 1455 N N . VAL A 1 189 ? -0.003 -13.127 -11.230 1.00 81.50 189 VAL A N 1
ATOM 1456 C CA . VAL A 1 189 ? 0.557 -14.322 -11.886 1.00 81.50 189 VAL A CA 1
ATOM 1457 C C . VAL A 1 189 ? 0.670 -14.129 -13.401 1.00 81.50 189 VAL A C 1
ATOM 1459 O O . VAL A 1 189 ? 1.717 -14.453 -13.961 1.00 81.50 189 VAL A O 1
ATOM 1462 N N . LEU A 1 190 ? -0.344 -13.538 -14.036 1.00 84.94 190 LEU A N 1
ATOM 1463 C CA . LEU A 1 190 ? -0.408 -13.320 -15.484 1.00 84.94 190 LEU A CA 1
ATOM 1464 C C . LEU A 1 190 ? 0.513 -12.203 -16.002 1.00 84.94 190 LEU A C 1
ATOM 1466 O O . LEU A 1 190 ? 0.813 -12.182 -17.195 1.00 84.94 190 LEU A O 1
ATOM 1470 N N . LEU A 1 191 ? 0.974 -11.282 -15.146 1.00 82.81 191 LEU A N 1
ATOM 1471 C CA . LEU A 1 191 ? 1.876 -10.205 -15.566 1.00 82.81 191 LEU A CA 1
ATOM 1472 C C . LEU A 1 191 ? 3.224 -10.771 -16.078 1.00 82.81 191 LEU A C 1
ATOM 1474 O O . LEU A 1 191 ? 3.843 -11.603 -15.395 1.00 82.81 191 LEU A O 1
ATOM 1478 N N . PRO A 1 192 ? 3.712 -10.308 -17.244 1.00 81.62 192 PRO A N 1
ATOM 1479 C CA . PRO A 1 192 ? 4.943 -10.798 -17.856 1.00 81.62 192 PRO A CA 1
ATOM 1480 C C . PRO A 1 192 ? 6.202 -10.321 -17.105 1.00 81.62 192 PRO A C 1
ATOM 1482 O O . PRO A 1 192 ? 6.198 -9.237 -16.518 1.00 81.62 192 PRO A O 1
ATOM 1485 N N . PRO A 1 193 ? 7.305 -11.088 -17.120 1.00 77.31 193 PRO A N 1
ATOM 1486 C CA . PRO A 1 193 ? 8.599 -10.620 -16.623 1.00 77.31 193 PRO A CA 1
ATOM 1487 C C . PRO A 1 193 ? 9.246 -9.597 -17.577 1.00 77.31 193 PRO A C 1
ATOM 1489 O O . PRO A 1 193 ? 9.012 -9.636 -18.784 1.00 77.31 193 PRO A O 1
ATOM 1492 N N . SER A 1 194 ? 10.056 -8.675 -17.046 1.00 71.75 194 SER A N 1
ATOM 1493 C CA . SER 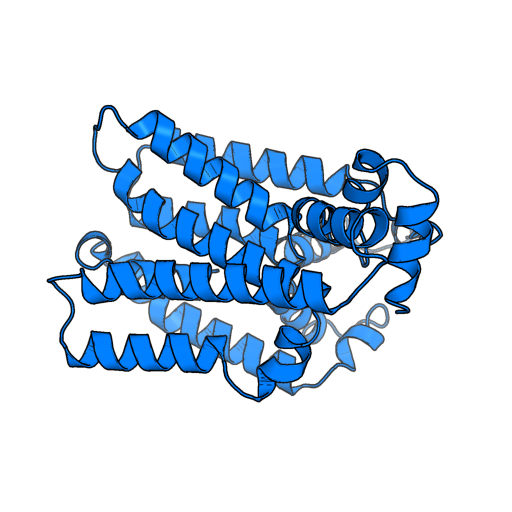A 1 194 ? 10.800 -7.683 -17.838 1.00 71.75 194 SER A CA 1
ATOM 1494 C C . SER A 1 194 ? 11.948 -8.323 -18.653 1.00 71.75 194 SER A C 1
ATOM 1496 O O . SER A 1 194 ? 12.749 -9.052 -18.060 1.00 71.75 194 SER A O 1
ATOM 1498 N N . PRO A 1 195 ? 12.131 -8.014 -19.951 1.00 65.62 195 PRO A N 1
ATOM 1499 C CA . PRO A 1 195 ? 13.306 -8.446 -20.728 1.00 65.62 195 PRO A CA 1
ATOM 1500 C C . PRO A 1 195 ? 14.626 -7.866 -20.168 1.00 65.62 195 PRO A C 1
ATOM 1502 O O . PRO A 1 195 ? 14.588 -6.811 -19.538 1.00 65.62 195 PRO A O 1
ATOM 1505 N N . PRO A 1 196 ? 15.803 -8.504 -20.354 1.00 55.53 196 PRO A N 1
ATOM 1506 C CA . PRO A 1 196 ? 16.054 -9.823 -20.940 1.00 55.53 196 PRO A CA 1
ATOM 1507 C C . PRO A 1 196 ? 15.895 -10.940 -19.900 1.00 55.53 196 PRO A C 1
ATOM 1509 O O . PRO A 1 196 ? 16.318 -12.069 -20.131 1.00 55.53 196 PRO A O 1
ATOM 1512 N N . TYR A 1 197 ? 15.325 -10.625 -18.734 1.00 53.41 197 TYR A N 1
ATOM 1513 C CA . TYR A 1 197 ? 14.999 -11.596 -17.704 1.00 53.41 197 TYR A CA 1
ATOM 1514 C C . TYR A 1 197 ? 13.756 -12.376 -18.134 1.00 53.41 197 TYR A C 1
ATOM 1516 O O . TYR A 1 197 ? 12.746 -12.411 -17.433 1.00 53.41 197 TYR A O 1
ATOM 1524 N N . ASP A 1 198 ? 13.871 -13.082 -19.263 1.00 44.66 198 ASP A N 1
ATOM 1525 C CA . ASP A 1 198 ? 13.353 -14.435 -19.313 1.00 44.66 198 ASP A CA 1
ATOM 1526 C C . ASP A 1 198 ? 13.910 -15.097 -18.062 1.00 44.66 198 ASP A C 1
ATOM 1528 O O . ASP A 1 198 ? 15.068 -15.513 -17.990 1.00 44.66 198 ASP A O 1
ATOM 1532 N N . LEU A 1 199 ? 13.088 -15.160 -17.021 1.00 44.75 199 LEU A N 1
ATOM 1533 C CA . LEU A 1 199 ? 13.293 -16.111 -15.954 1.00 44.75 199 LEU A CA 1
ATOM 1534 C C . LEU A 1 199 ? 12.982 -17.496 -16.544 1.00 44.75 199 LEU A C 1
ATOM 1536 O O . LEU A 1 199 ? 12.093 -18.215 -16.096 1.00 44.75 199 LEU A O 1
ATOM 1540 N N . SER A 1 200 ? 13.771 -17.889 -17.538 1.00 36.94 200 SER A N 1
ATOM 1541 C CA . SER A 1 200 ? 13.978 -19.251 -17.974 1.00 36.94 200 SER A CA 1
ATOM 1542 C C . SER A 1 200 ? 14.541 -20.154 -16.862 1.00 36.94 200 SER A C 1
ATOM 1544 O O . SER A 1 200 ? 14.517 -21.355 -17.079 1.00 36.94 200 SER A O 1
ATOM 1546 N N . PRO A 1 201 ? 14.878 -19.713 -15.621 1.00 40.25 201 PRO A N 1
ATOM 1547 C CA . PRO A 1 201 ? 14.945 -20.631 -14.479 1.00 40.25 201 PRO A CA 1
ATOM 1548 C C . PRO A 1 201 ? 13.585 -20.926 -13.821 1.00 40.25 201 PR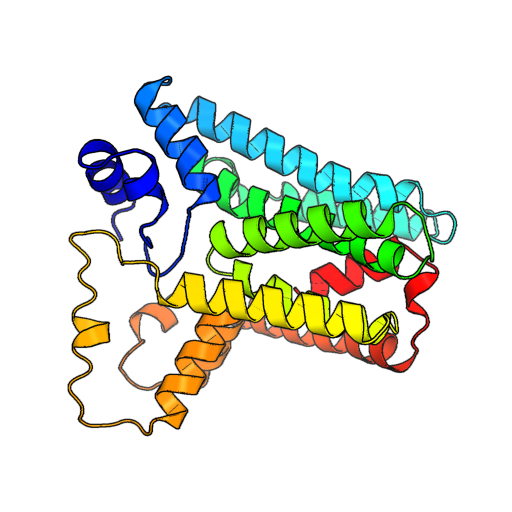O A C 1
ATOM 1550 O O . PRO A 1 201 ? 13.481 -21.908 -13.100 1.00 40.25 201 PRO A O 1
ATOM 1553 N N . LEU A 1 202 ? 12.538 -20.110 -14.030 1.00 39.53 202 LEU A N 1
ATOM 1554 C CA . LEU A 1 202 ? 11.187 -20.366 -13.492 1.00 39.53 202 LEU A CA 1
ATOM 1555 C C . LEU A 1 202 ? 10.314 -21.172 -14.460 1.00 39.53 202 LEU A C 1
ATOM 1557 O O . LEU A 1 202 ? 9.496 -21.967 -14.007 1.00 39.53 202 LEU A O 1
ATOM 1561 N N . GLN A 1 203 ? 10.517 -21.021 -15.773 1.00 36.53 203 GLN A N 1
ATOM 1562 C CA . GLN A 1 203 ? 10.012 -21.978 -16.771 1.00 36.53 203 GLN A CA 1
ATOM 1563 C C . GLN A 1 203 ? 10.952 -23.182 -16.961 1.00 36.53 203 GLN A C 1
ATOM 1565 O O . GLN A 1 203 ? 10.501 -24.254 -17.350 1.00 36.53 203 GLN A O 1
ATOM 1570 N N . GLY A 1 204 ? 12.240 -23.029 -16.636 1.00 32.00 204 GLY A N 1
ATOM 1571 C CA . GLY A 1 204 ? 13.261 -24.081 -16.647 1.00 32.00 204 GLY A CA 1
ATOM 1572 C C . GLY A 1 204 ? 13.522 -24.715 -15.284 1.00 32.00 204 GLY A C 1
ATOM 1573 O O . GLY A 1 204 ? 14.589 -25.297 -15.082 1.00 32.00 204 GLY A O 1
ATOM 1574 N N . ILE A 1 205 ? 12.536 -24.710 -14.375 1.00 37.78 205 ILE A N 1
ATOM 1575 C CA . ILE A 1 205 ? 12.381 -25.874 -13.496 1.00 37.78 205 ILE A CA 1
ATOM 1576 C C . ILE A 1 205 ? 11.987 -27.009 -14.436 1.00 37.78 205 ILE A C 1
ATOM 1578 O O . ILE A 1 205 ? 10.812 -27.301 -14.655 1.00 37.78 205 ILE A O 1
ATOM 1582 N N . HIS A 1 206 ? 12.998 -27.612 -15.064 1.00 31.66 206 HIS A N 1
ATOM 1583 C CA . HIS A 1 206 ? 12.856 -28.921 -15.654 1.00 31.66 206 HIS A CA 1
ATOM 1584 C C . HIS A 1 206 ? 12.138 -29.784 -14.624 1.00 31.66 206 HIS A C 1
ATOM 1586 O O . HIS A 1 206 ? 12.573 -29.900 -13.481 1.00 31.66 206 HIS A O 1
ATOM 1592 N N . TRP A 1 207 ? 11.009 -30.321 -15.070 1.00 37.81 207 TRP A N 1
ATOM 1593 C CA . TRP A 1 207 ? 10.081 -31.245 -14.439 1.00 37.81 207 TRP A CA 1
ATOM 1594 C C . TRP A 1 207 ? 10.760 -32.505 -13.866 1.00 37.81 207 TRP A C 1
ATOM 1596 O O . TRP A 1 207 ? 10.497 -33.628 -14.291 1.00 37.81 207 TRP A O 1
ATOM 1606 N N . ARG A 1 208 ? 11.671 -32.334 -12.907 1.00 34.00 208 ARG A N 1
ATOM 1607 C CA . ARG A 1 208 ? 12.359 -33.390 -12.160 1.00 34.00 208 ARG A CA 1
ATOM 1608 C C . ARG A 1 208 ? 12.480 -32.978 -10.688 1.00 34.00 208 ARG A C 1
ATOM 1610 O O . ARG A 1 208 ? 13.572 -32.739 -10.197 1.00 34.00 208 ARG A O 1
ATOM 1617 N N . GLY A 1 209 ? 11.322 -32.929 -10.017 1.00 40.38 209 GLY A N 1
ATOM 1618 C CA . GLY A 1 209 ? 11.143 -32.806 -8.558 1.00 40.38 209 GLY A CA 1
ATOM 1619 C C . GLY A 1 209 ? 11.409 -31.402 -8.006 1.00 40.38 209 GLY A C 1
ATOM 1620 O O . GLY A 1 209 ? 12.504 -30.883 -8.196 1.00 40.38 209 GLY A O 1
ATOM 1621 N N . PRO A 1 210 ? 10.433 -30.770 -7.321 1.00 47.12 210 PRO A N 1
ATOM 1622 C CA . PRO A 1 210 ? 9.808 -31.309 -6.101 1.00 47.12 210 PRO A CA 1
ATOM 1623 C C . PRO A 1 210 ? 8.275 -31.460 -6.225 1.00 47.12 210 PRO A C 1
ATOM 1625 O O . PRO A 1 210 ? 7.692 -31.104 -7.247 1.00 47.12 210 PRO A O 1
ATOM 1628 N N . SER A 1 211 ? 7.612 -32.046 -5.218 1.00 56.66 211 SER A N 1
ATOM 1629 C CA . SER A 1 211 ? 6.152 -32.260 -5.221 1.00 56.66 211 SER A CA 1
ATOM 1630 C C . SER A 1 211 ? 5.398 -30.950 -5.491 1.00 56.66 211 SER A C 1
ATOM 1632 O O . SER A 1 211 ? 5.834 -29.887 -5.059 1.00 56.66 211 SER A O 1
ATOM 1634 N N . ALA A 1 212 ? 4.248 -30.999 -6.174 1.00 55.00 212 ALA A N 1
ATOM 1635 C CA . ALA A 1 212 ? 3.432 -29.810 -6.465 1.00 55.00 212 ALA A CA 1
ATOM 1636 C C . ALA A 1 212 ? 3.196 -28.926 -5.220 1.00 55.00 212 ALA A C 1
ATOM 1638 O O . ALA A 1 212 ? 3.209 -27.702 -5.311 1.00 55.00 212 ALA A O 1
ATOM 1639 N N . VAL A 1 213 ? 3.097 -29.562 -4.049 1.00 55.22 213 VAL A N 1
ATOM 1640 C CA . VAL A 1 213 ? 2.987 -28.934 -2.726 1.00 55.22 213 VAL A CA 1
ATOM 1641 C C . VAL A 1 213 ? 4.153 -27.985 -2.425 1.00 55.22 213 VAL A C 1
ATOM 1643 O O . VAL A 1 213 ? 3.923 -26.874 -1.957 1.00 55.22 213 VAL A O 1
ATOM 1646 N N . TYR A 1 214 ? 5.393 -28.375 -2.723 1.00 58.53 214 TYR A N 1
ATOM 1647 C CA . TYR A 1 214 ? 6.578 -27.539 -2.507 1.00 58.53 214 TYR A CA 1
ATOM 1648 C C . TYR A 1 214 ? 6.515 -26.254 -3.333 1.00 58.53 214 TYR A C 1
ATOM 1650 O O . TYR A 1 214 ? 6.704 -25.155 -2.812 1.00 58.53 214 TYR A O 1
ATOM 1658 N N . THR A 1 215 ? 6.195 -26.386 -4.620 1.00 58.69 215 THR A N 1
ATOM 1659 C CA . THR A 1 215 ? 6.079 -25.246 -5.531 1.00 58.69 215 THR A CA 1
ATOM 1660 C C . THR A 1 215 ? 4.967 -24.313 -5.062 1.00 58.69 215 THR A C 1
ATOM 1662 O O . THR A 1 215 ? 5.164 -23.101 -5.015 1.00 58.69 215 THR A O 1
ATOM 1665 N N . THR A 1 216 ? 3.834 -24.863 -4.622 1.00 59.69 216 THR A N 1
ATOM 1666 C CA . THR A 1 216 ? 2.729 -24.085 -4.054 1.00 59.69 216 THR A CA 1
ATOM 1667 C C . THR A 1 216 ? 3.138 -23.330 -2.790 1.00 59.69 216 THR A C 1
ATOM 1669 O O . THR A 1 216 ? 2.826 -22.148 -2.687 1.00 59.69 216 THR A O 1
ATOM 1672 N N . ILE A 1 217 ? 3.867 -23.950 -1.856 1.00 61.03 217 ILE A N 1
ATOM 1673 C CA . ILE A 1 217 ? 4.314 -23.287 -0.618 1.00 61.03 217 ILE A CA 1
ATOM 1674 C C . ILE A 1 217 ? 5.268 -22.132 -0.935 1.00 61.03 217 ILE A C 1
ATOM 1676 O O . ILE A 1 217 ? 5.055 -21.022 -0.456 1.00 61.03 217 ILE A O 1
ATOM 1680 N N . VAL A 1 218 ? 6.268 -22.349 -1.794 1.00 61.34 218 VAL A N 1
ATOM 1681 C CA . VAL A 1 218 ? 7.211 -21.291 -2.199 1.00 61.34 218 VAL A CA 1
ATOM 1682 C C . VAL A 1 218 ? 6.477 -20.126 -2.869 1.00 61.34 218 VAL A C 1
ATOM 1684 O O . VAL A 1 218 ? 6.775 -18.964 -2.587 1.00 61.34 218 VAL A O 1
ATOM 1687 N N . TRP A 1 219 ? 5.495 -20.420 -3.724 1.00 61.75 219 TRP A N 1
ATOM 1688 C CA . TRP A 1 219 ? 4.653 -19.399 -4.346 1.00 61.75 219 TRP A CA 1
ATOM 1689 C C . TRP A 1 219 ? 3.802 -18.644 -3.324 1.00 61.75 219 TRP A C 1
ATOM 1691 O O . TRP A 1 219 ? 3.787 -17.417 -3.355 1.00 61.75 219 TRP A O 1
ATOM 1701 N N . LEU A 1 220 ? 3.152 -19.337 -2.387 1.00 64.75 220 LEU A N 1
ATOM 1702 C CA . LEU A 1 220 ? 2.360 -18.711 -1.325 1.00 64.75 220 LEU A CA 1
ATOM 1703 C C . LEU A 1 220 ? 3.218 -17.810 -0.430 1.00 64.75 220 LEU A C 1
ATOM 1705 O O . LEU A 1 220 ? 2.819 -16.685 -0.146 1.00 64.75 220 LEU A O 1
ATOM 1709 N N . CYS A 1 221 ? 4.420 -18.244 -0.047 1.00 59.84 221 CYS A N 1
ATOM 1710 C CA . CYS A 1 221 ? 5.334 -17.428 0.753 1.00 59.84 221 CYS A CA 1
ATOM 1711 C C . CYS A 1 221 ? 5.755 -16.153 0.013 1.00 59.84 221 CYS A C 1
ATOM 1713 O O . CYS A 1 221 ? 5.716 -15.070 0.596 1.00 59.84 221 CYS A O 1
ATOM 1715 N N . ARG A 1 222 ? 6.072 -16.262 -1.286 1.00 58.03 222 ARG A N 1
ATOM 1716 C CA . ARG A 1 222 ? 6.398 -15.103 -2.135 1.00 58.03 222 ARG A CA 1
ATOM 1717 C C . ARG A 1 222 ? 5.224 -14.146 -2.308 1.00 58.03 222 ARG A C 1
ATOM 1719 O O . ARG A 1 222 ? 5.448 -12.943 -2.375 1.00 58.03 222 ARG A O 1
ATOM 1726 N N . LEU A 1 223 ? 3.997 -14.664 -2.353 1.00 56.72 223 LEU A N 1
ATOM 1727 C CA . LEU A 1 223 ? 2.773 -13.861 -2.438 1.00 56.72 223 LEU A CA 1
ATOM 1728 C C . LEU A 1 223 ? 2.471 -13.113 -1.129 1.00 56.72 223 LEU A C 1
ATOM 1730 O O . LEU A 1 223 ? 1.935 -12.012 -1.176 1.00 56.72 223 LEU A O 1
ATOM 1734 N N . ILE A 1 224 ? 2.821 -13.684 0.026 1.00 58.50 224 ILE A N 1
ATOM 1735 C CA . ILE A 1 224 ? 2.621 -13.054 1.345 1.00 58.50 224 ILE A CA 1
ATOM 1736 C C . ILE A 1 224 ? 3.714 -12.010 1.644 1.00 58.50 224 ILE A C 1
ATOM 1738 O O . ILE A 1 224 ? 3.526 -11.138 2.482 1.00 58.50 224 ILE A O 1
ATOM 1742 N N . GLY A 1 225 ? 4.837 -12.045 0.925 1.00 56.12 225 GLY A N 1
ATOM 1743 C CA . GLY A 1 225 ? 5.848 -10.993 0.946 1.00 56.12 225 GLY A CA 1
ATOM 1744 C C . GLY A 1 225 ? 7.218 -11.454 1.431 1.00 56.12 225 GLY A C 1
ATOM 1745 O O . GLY A 1 225 ? 7.433 -12.592 1.864 1.00 56.12 225 GLY A O 1
ATOM 1746 N N . SER A 1 226 ? 8.180 -10.539 1.324 1.00 55.78 226 SER A N 1
ATOM 1747 C CA . SER A 1 226 ? 9.597 -10.824 1.542 1.00 55.78 226 SER A CA 1
ATOM 1748 C C . SER A 1 226 ? 9.925 -11.338 2.950 1.00 55.78 226 SER A C 1
ATOM 1750 O O . SER A 1 226 ? 10.653 -12.320 3.022 1.00 55.78 226 SER A O 1
ATOM 1752 N N . PRO A 1 227 ? 9.395 -10.793 4.066 1.00 53.56 227 PRO A N 1
ATOM 1753 C CA . PRO A 1 227 ? 9.742 -11.283 5.405 1.00 53.56 227 PRO A CA 1
ATOM 1754 C C . PRO A 1 227 ? 9.368 -12.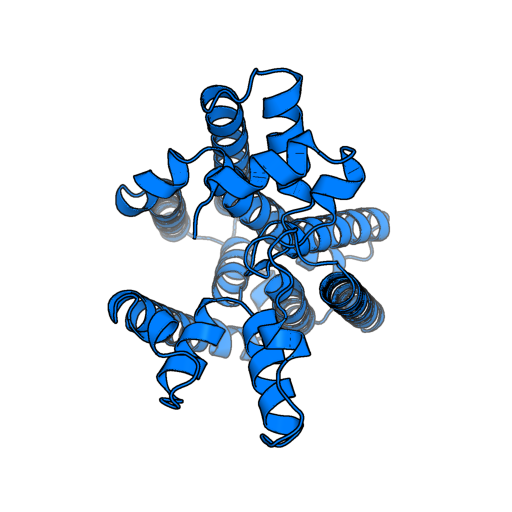754 5.622 1.00 53.56 227 PRO A C 1
ATOM 1756 O O . PRO A 1 227 ? 10.216 -13.546 6.018 1.00 53.56 227 PRO A O 1
ATOM 1759 N N . VAL A 1 228 ? 8.139 -13.147 5.268 1.00 56.62 228 VAL A N 1
ATOM 1760 C CA . VAL A 1 228 ? 7.675 -14.543 5.364 1.00 56.62 228 VAL A CA 1
ATOM 1761 C C . VAL A 1 228 ? 8.467 -15.444 4.422 1.00 56.62 228 VAL A C 1
ATOM 1763 O O . VAL A 1 228 ? 8.871 -16.536 4.812 1.00 56.62 228 VAL A O 1
ATOM 1766 N N . SER A 1 229 ? 8.755 -14.968 3.208 1.00 56.41 229 SER A N 1
ATOM 1767 C CA . SER A 1 229 ? 9.626 -15.672 2.264 1.00 56.41 229 SER A CA 1
ATOM 1768 C C . SER A 1 229 ? 11.012 -15.926 2.854 1.00 56.41 229 SER A C 1
ATOM 1770 O O . SER A 1 229 ? 11.458 -17.066 2.875 1.00 56.41 229 SER A O 1
ATOM 1772 N N . TYR A 1 230 ? 11.672 -14.901 3.394 1.00 55.62 230 TYR A N 1
ATOM 1773 C CA . TYR A 1 230 ? 12.997 -15.024 3.996 1.00 55.62 230 TYR A CA 1
ATOM 1774 C C . TYR A 1 230 ? 12.992 -15.922 5.238 1.00 55.62 230 TYR A C 1
ATOM 1776 O O . TYR A 1 230 ? 13.904 -16.730 5.385 1.00 55.62 230 TYR A O 1
ATOM 1784 N N . THR A 1 231 ? 11.971 -15.849 6.100 1.00 56.31 231 THR A N 1
ATOM 1785 C CA . THR A 1 231 ? 11.850 -16.741 7.266 1.00 56.31 231 THR A CA 1
ATOM 1786 C C . THR A 1 231 ? 11.663 -18.198 6.849 1.00 56.31 231 THR A C 1
ATOM 1788 O O . THR A 1 231 ? 12.356 -19.075 7.361 1.00 56.31 231 THR A O 1
ATOM 1791 N N . VAL A 1 232 ? 10.777 -18.468 5.887 1.00 59.59 232 VAL A N 1
ATOM 1792 C CA . VAL A 1 232 ? 10.533 -19.830 5.389 1.00 59.59 232 VAL A CA 1
ATOM 1793 C C . VAL A 1 232 ? 11.756 -20.374 4.650 1.00 59.59 232 VAL A C 1
ATOM 1795 O O . VAL A 1 232 ? 12.128 -21.526 4.858 1.00 59.59 232 VAL A O 1
ATOM 1798 N N . PHE A 1 233 ? 12.428 -19.551 3.841 1.00 58.09 233 PHE A N 1
ATOM 1799 C CA . PHE A 1 233 ? 13.648 -19.953 3.136 1.00 58.09 233 PHE A CA 1
ATOM 1800 C C . PHE A 1 233 ? 14.833 -20.165 4.086 1.00 58.09 233 PHE A C 1
ATOM 1802 O O . PHE A 1 233 ? 15.640 -21.055 3.846 1.00 58.09 233 PHE A O 1
ATOM 1809 N N . ALA A 1 234 ? 14.923 -19.424 5.194 1.00 53.59 234 ALA A N 1
ATOM 1810 C CA . ALA A 1 234 ? 15.951 -19.647 6.210 1.00 53.59 234 ALA A CA 1
ATOM 1811 C C . ALA A 1 234 ? 15.755 -20.954 6.996 1.00 53.59 234 ALA A C 1
ATOM 1813 O O . ALA A 1 234 ? 16.730 -21.547 7.451 1.00 53.59 234 ALA A O 1
ATOM 1814 N N . TRP A 1 235 ? 14.514 -21.423 7.149 1.00 52.16 235 TRP A N 1
ATOM 1815 C CA . TRP A 1 235 ? 14.214 -22.726 7.753 1.00 52.16 235 TRP A CA 1
ATOM 1816 C C . TRP A 1 235 ? 14.367 -23.901 6.778 1.00 52.16 235 TRP A C 1
ATOM 1818 O O . TRP A 1 235 ? 14.284 -25.051 7.207 1.00 52.16 235 TRP A O 1
ATOM 1828 N N . TRP A 1 236 ? 14.619 -23.634 5.490 1.00 59.19 236 TRP A N 1
ATOM 1829 C CA . TRP A 1 236 ? 14.734 -24.656 4.449 1.00 59.19 236 TRP A CA 1
ATOM 1830 C C . TRP A 1 236 ? 16.056 -24.533 3.665 1.00 59.19 236 TRP A C 1
ATOM 1832 O O . TRP A 1 236 ? 16.082 -23.963 2.573 1.00 59.19 236 TRP A O 1
ATOM 1842 N N . PRO A 1 237 ? 17.168 -25.085 4.183 1.00 49.72 237 PRO A N 1
ATOM 1843 C CA . PRO A 1 237 ? 18.528 -24.813 3.705 1.00 49.72 237 PRO A CA 1
ATOM 1844 C C . PRO A 1 237 ? 18.915 -25.526 2.390 1.00 49.72 237 PRO A C 1
ATOM 1846 O O . PRO A 1 237 ? 20.100 -25.721 2.118 1.00 49.72 237 PRO A O 1
ATOM 1849 N N . ASP A 1 238 ? 17.955 -25.924 1.550 1.00 48.91 238 ASP A N 1
ATOM 1850 C CA . ASP A 1 238 ? 18.279 -26.587 0.285 1.00 48.91 238 ASP A CA 1
ATOM 1851 C C . ASP A 1 238 ? 18.848 -25.601 -0.750 1.00 48.91 238 ASP A C 1
ATOM 1853 O O . ASP A 1 238 ? 18.406 -24.460 -0.902 1.00 48.91 238 ASP A O 1
ATOM 1857 N N . LYS A 1 239 ? 19.857 -26.093 -1.480 1.00 48.50 239 LYS A N 1
ATOM 1858 C CA . LYS A 1 239 ? 20.899 -25.388 -2.260 1.00 48.50 239 LYS A CA 1
ATOM 1859 C C . LYS A 1 239 ? 20.433 -24.352 -3.303 1.00 48.50 239 LYS A C 1
ATOM 1861 O O . LYS A 1 239 ? 21.268 -23.658 -3.877 1.00 48.50 239 LYS A O 1
ATOM 1866 N N . SER A 1 240 ? 19.135 -24.216 -3.551 1.00 44.84 240 SER A N 1
ATOM 1867 C CA . SER A 1 240 ? 18.548 -23.395 -4.620 1.00 44.84 240 SER A CA 1
ATOM 1868 C C . SER A 1 240 ? 18.516 -21.889 -4.314 1.00 44.84 240 SER A C 1
ATOM 1870 O O . SER A 1 240 ? 18.444 -21.078 -5.237 1.00 44.84 240 SER A O 1
ATOM 1872 N N . PHE A 1 241 ? 18.576 -21.496 -3.034 1.00 46.41 241 PHE A N 1
ATOM 1873 C CA . PHE A 1 241 ? 18.399 -20.100 -2.596 1.00 46.41 241 PHE A CA 1
ATOM 1874 C C . PHE A 1 241 ? 19.523 -19.578 -1.690 1.00 46.41 241 PHE A C 1
ATOM 1876 O O . PHE A 1 241 ? 19.341 -18.574 -1.008 1.00 46.41 241 PHE A O 1
ATOM 1883 N N . HIS A 1 242 ? 20.703 -20.205 -1.709 1.00 43.53 242 HIS A N 1
ATOM 1884 C CA . HIS A 1 242 ? 21.845 -19.824 -0.860 1.00 43.53 242 HIS A CA 1
ATOM 1885 C C . HIS A 1 242 ? 22.191 -18.320 -0.948 1.00 43.53 242 HIS A C 1
ATOM 1887 O O . HIS A 1 242 ? 22.476 -17.678 0.057 1.00 43.53 242 HIS A O 1
ATOM 1893 N N . HIS A 1 243 ? 22.039 -17.724 -2.135 1.00 44.91 243 HIS A N 1
ATOM 1894 C CA . HIS A 1 243 ? 22.263 -16.296 -2.391 1.00 44.91 243 HIS A CA 1
ATOM 1895 C C . HIS A 1 243 ? 21.209 -15.354 -1.765 1.00 44.91 243 HIS A C 1
ATOM 1897 O O . HIS A 1 243 ? 21.483 -14.173 -1.580 1.00 44.91 243 HIS A O 1
ATOM 1903 N N . LEU A 1 244 ? 20.004 -15.847 -1.448 1.00 40.56 244 LEU A N 1
ATOM 1904 C CA . LEU A 1 244 ? 18.975 -15.119 -0.685 1.00 40.56 244 LEU A CA 1
ATOM 1905 C C . LEU A 1 244 ? 19.168 -15.279 0.832 1.00 40.56 244 LEU A C 1
ATOM 1907 O O . LEU A 1 244 ? 18.671 -14.459 1.596 1.00 40.56 244 LEU A O 1
ATOM 1911 N N . ILE A 1 245 ? 19.877 -16.329 1.259 1.00 45.25 245 ILE A N 1
ATOM 1912 C CA . ILE A 1 245 ? 20.209 -16.625 2.662 1.00 45.25 245 ILE A CA 1
ATOM 1913 C C . ILE A 1 245 ? 21.449 -15.827 3.111 1.00 45.25 245 ILE A C 1
ATOM 1915 O O . ILE A 1 245 ? 21.573 -15.480 4.283 1.00 45.25 245 ILE A O 1
ATOM 1919 N N . GLU A 1 246 ? 22.332 -15.449 2.181 1.00 43.22 246 GLU A N 1
ATOM 1920 C CA . GLU A 1 246 ? 23.521 -14.629 2.463 1.00 43.22 246 GLU A CA 1
ATOM 1921 C C . GLU A 1 246 ? 23.222 -13.154 2.802 1.00 43.22 246 GLU A C 1
ATOM 1923 O O . GLU A 1 246 ? 24.109 -12.437 3.271 1.00 43.22 246 GLU A O 1
ATOM 1928 N N . SER A 1 247 ? 21.978 -12.677 2.664 1.00 44.97 247 SER A N 1
ATOM 1929 C CA . SER A 1 247 ? 21.613 -11.314 3.072 1.00 44.97 247 SER A CA 1
ATOM 1930 C C . SER A 1 247 ? 21.220 -11.236 4.554 1.00 44.97 247 SER A C 1
ATOM 1932 O O . SER A 1 247 ? 20.047 -11.266 4.909 1.00 44.97 247 SER A O 1
ATOM 1934 N N . SER A 1 248 ? 22.239 -11.079 5.405 1.00 47.81 248 SER A N 1
ATOM 1935 C CA . SER A 1 248 ? 22.220 -10.649 6.816 1.00 47.81 248 SER A CA 1
ATOM 1936 C C . SER A 1 248 ? 21.220 -11.358 7.751 1.00 47.81 248 SER A C 1
ATOM 1938 O O . SER A 1 248 ? 20.018 -11.098 7.732 1.00 47.81 248 SER A O 1
ATOM 1940 N N . GLY A 1 249 ? 21.729 -12.143 8.708 1.00 50.50 249 GLY A N 1
ATOM 1941 C CA . GLY A 1 249 ? 20.918 -12.712 9.799 1.00 50.50 249 GLY A CA 1
ATOM 1942 C C . GLY A 1 249 ? 20.088 -11.672 10.568 1.00 50.50 249 GLY A C 1
ATOM 1943 O O . GLY A 1 249 ? 19.066 -12.008 11.152 1.00 50.50 249 GLY A O 1
ATOM 1944 N N . LEU A 1 250 ? 20.458 -10.390 10.505 1.00 46.78 250 LEU A N 1
ATOM 1945 C CA . LEU A 1 250 ? 19.693 -9.284 11.073 1.00 46.78 250 LEU A CA 1
ATOM 1946 C C . LEU A 1 250 ? 18.284 -9.155 10.458 1.00 46.78 250 LEU A C 1
ATOM 1948 O O . LEU A 1 250 ? 17.330 -8.928 11.198 1.00 46.78 250 LEU A O 1
ATOM 1952 N N . ALA A 1 251 ? 18.125 -9.357 9.144 1.00 45.12 251 ALA A N 1
ATOM 1953 C CA . ALA A 1 251 ? 16.822 -9.346 8.467 1.00 45.12 251 ALA A CA 1
ATOM 1954 C C . ALA A 1 251 ? 15.934 -10.524 8.913 1.00 45.12 251 ALA A C 1
ATOM 1956 O O . ALA A 1 251 ? 14.739 -10.358 9.148 1.00 45.12 251 ALA A O 1
ATOM 1957 N N . LEU A 1 252 ? 16.535 -11.702 9.111 1.00 53.44 252 LEU A N 1
ATOM 1958 C CA . LEU A 1 252 ? 15.843 -12.883 9.630 1.00 53.44 252 LEU A CA 1
ATOM 1959 C C . LEU A 1 252 ? 15.368 -12.679 11.077 1.00 53.44 252 LEU A C 1
ATOM 1961 O O . LEU A 1 252 ? 14.203 -12.925 11.381 1.00 53.44 252 LEU A O 1
ATOM 1965 N N . TRP A 1 253 ? 16.251 -12.212 11.965 1.00 55.94 253 TRP A N 1
ATOM 1966 C CA . TRP A 1 253 ? 15.934 -12.010 13.383 1.00 55.94 253 TRP A CA 1
ATOM 1967 C C . TRP A 1 253 ? 14.962 -10.851 13.616 1.00 55.94 253 TRP A C 1
ATOM 1969 O O . TRP A 1 253 ? 14.093 -10.951 14.478 1.00 55.94 253 TRP A O 1
ATOM 1979 N N . SER A 1 254 ? 15.058 -9.779 12.826 1.00 53.78 254 SER A N 1
ATOM 1980 C CA . SER A 1 254 ? 14.072 -8.689 12.843 1.00 53.78 254 SER A CA 1
ATOM 1981 C C . SER A 1 254 ? 12.718 -9.129 12.285 1.00 53.78 254 SER A C 1
ATOM 1983 O O . SER A 1 254 ? 11.697 -8.790 12.877 1.00 53.78 254 SER A O 1
ATOM 1985 N N . GLY A 1 255 ? 12.696 -9.944 11.225 1.00 52.19 255 GLY A N 1
ATOM 1986 C CA . GLY A 1 255 ? 11.477 -10.566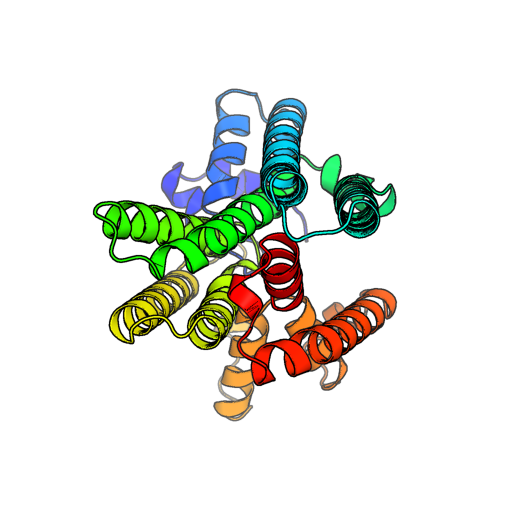 10.705 1.00 52.19 255 GLY A CA 1
ATOM 1987 C C . GLY A 1 255 ? 10.811 -11.488 11.728 1.00 52.19 255 GLY A C 1
ATOM 1988 O O . GLY A 1 255 ? 9.626 -11.339 12.005 1.00 52.19 255 GLY A O 1
ATOM 1989 N N . ALA A 1 256 ? 11.577 -12.379 12.365 1.00 56.69 256 ALA A N 1
ATOM 1990 C CA . ALA A 1 256 ? 11.083 -13.270 13.416 1.00 56.69 256 ALA A CA 1
ATOM 1991 C C . ALA A 1 256 ? 10.602 -12.499 14.658 1.00 56.69 256 ALA A C 1
ATOM 1993 O O . ALA A 1 256 ? 9.537 -12.796 15.197 1.00 56.69 256 ALA A O 1
ATOM 1994 N N . GLY A 1 257 ? 11.347 -11.472 15.082 1.00 62.75 257 GLY A N 1
ATOM 1995 C CA . GLY A 1 257 ? 10.945 -10.577 16.167 1.00 62.75 257 GLY A CA 1
ATOM 1996 C C . GLY A 1 257 ? 9.652 -9.824 15.846 1.00 62.75 257 GLY A C 1
ATOM 1997 O O . GLY A 1 257 ? 8.752 -9.776 16.682 1.00 62.75 257 GLY A O 1
ATOM 1998 N N . GLY A 1 258 ? 9.518 -9.317 14.618 1.00 57.84 258 GLY A N 1
ATOM 1999 C CA . GLY A 1 258 ? 8.288 -8.707 14.115 1.00 57.84 258 GLY A CA 1
ATOM 2000 C C . GLY A 1 258 ? 7.106 -9.676 14.141 1.00 57.84 258 GLY A C 1
ATOM 2001 O O . GLY A 1 258 ? 6.034 -9.313 14.608 1.00 57.84 258 GLY A O 1
ATOM 2002 N N . LEU A 1 259 ? 7.318 -10.933 13.745 1.00 59.53 259 LEU A N 1
ATOM 2003 C CA . LEU A 1 259 ? 6.294 -11.983 13.725 1.00 59.53 259 LEU A CA 1
ATOM 2004 C C . LEU A 1 259 ? 5.822 -12.371 15.138 1.00 59.53 259 LEU A C 1
ATOM 2006 O O . LEU A 1 259 ? 4.628 -12.559 15.369 1.00 59.53 259 LEU A O 1
ATOM 2010 N N . VAL A 1 260 ? 6.740 -12.433 16.109 1.00 68.81 260 VAL A N 1
ATOM 2011 C CA . VAL A 1 260 ? 6.420 -12.675 17.528 1.00 68.81 260 VAL A CA 1
ATOM 2012 C C . VAL A 1 260 ? 5.675 -11.487 18.137 1.00 68.81 260 VAL A C 1
ATOM 2014 O O . VAL A 1 260 ? 4.669 -11.673 18.826 1.00 68.81 260 VAL A O 1
ATOM 2017 N N . LEU A 1 261 ? 6.122 -10.259 17.866 1.00 62.41 261 LEU A N 1
ATOM 2018 C CA . LEU A 1 261 ? 5.416 -9.047 18.289 1.00 62.41 261 LEU A CA 1
ATOM 2019 C C . LEU A 1 261 ? 4.022 -8.976 17.658 1.00 62.41 261 LEU A C 1
ATOM 2021 O O . LEU A 1 261 ? 3.058 -8.634 18.340 1.00 62.41 261 LEU A O 1
ATOM 2025 N N . ALA A 1 262 ? 3.892 -9.391 16.398 1.00 61.41 262 ALA A N 1
ATOM 2026 C CA . ALA A 1 262 ? 2.613 -9.458 15.720 1.00 61.41 262 ALA A CA 1
ATOM 2027 C C . ALA A 1 262 ? 1.672 -10.490 16.322 1.00 61.41 262 ALA A C 1
ATOM 2029 O O . ALA A 1 262 ? 0.530 -10.161 16.635 1.00 61.41 262 ALA A O 1
ATOM 2030 N N . ALA A 1 263 ? 2.154 -11.701 16.587 1.00 64.50 263 ALA A N 1
ATOM 2031 C CA . ALA A 1 263 ? 1.367 -12.728 17.252 1.00 64.50 263 ALA A CA 1
ATOM 2032 C C . ALA A 1 263 ? 0.918 -12.279 18.656 1.00 64.50 263 ALA A C 1
ATOM 2034 O O . ALA A 1 263 ? -0.257 -12.393 19.002 1.00 64.50 263 ALA A O 1
ATOM 2035 N N . THR A 1 264 ? 1.823 -11.713 19.456 1.00 69.06 264 THR A N 1
ATOM 2036 C CA . THR A 1 264 ? 1.525 -11.293 20.838 1.00 69.06 264 THR A CA 1
ATOM 2037 C C . THR A 1 264 ? 0.603 -10.077 20.920 1.00 69.06 264 THR A C 1
ATOM 2039 O O . THR A 1 264 ? -0.257 -10.033 21.799 1.00 69.06 264 THR A O 1
ATOM 2042 N N . ALA A 1 265 ? 0.721 -9.117 20.001 1.00 65.25 265 ALA A N 1
ATOM 2043 C CA . ALA A 1 265 ? -0.162 -7.955 19.948 1.00 65.25 265 ALA A CA 1
ATOM 2044 C C . ALA A 1 265 ? -1.524 -8.279 19.309 1.00 65.25 265 ALA A C 1
ATOM 2046 O O . ALA A 1 265 ? -2.553 -7.766 19.761 1.00 65.25 265 ALA A O 1
ATOM 2047 N N . ALA A 1 266 ? -1.552 -9.138 18.283 1.00 62.66 266 ALA A N 1
ATOM 2048 C CA . ALA A 1 266 ? -2.758 -9.410 17.509 1.00 62.66 266 ALA A CA 1
ATOM 2049 C C . ALA A 1 266 ? -3.663 -10.480 18.123 1.00 62.66 266 ALA A C 1
ATOM 2051 O O . ALA A 1 266 ? -4.878 -10.281 18.164 1.00 62.66 266 ALA A O 1
ATOM 2052 N N . LEU A 1 267 ? -3.116 -11.593 18.627 1.00 66.62 267 LEU A N 1
ATOM 2053 C CA . LEU A 1 267 ? -3.916 -12.732 19.109 1.00 66.62 267 LEU A CA 1
ATOM 2054 C C . LEU A 1 267 ? -4.891 -12.369 20.251 1.00 66.62 267 LEU A C 1
ATOM 2056 O O . LEU A 1 267 ? -6.058 -12.778 20.191 1.00 66.62 267 LEU A O 1
ATOM 2060 N N . PRO A 1 268 ? -4.508 -11.558 21.260 1.00 66.44 268 PRO A N 1
ATOM 2061 C CA . PRO A 1 268 ? -5.441 -11.144 22.305 1.00 66.44 268 PRO A CA 1
ATOM 2062 C C . PRO A 1 268 ? -6.566 -10.258 21.759 1.00 66.44 268 PRO A C 1
ATOM 2064 O O . PRO A 1 268 ? -7.719 -10.412 22.155 1.00 66.44 268 PRO A O 1
ATOM 2067 N N . GLN A 1 269 ? -6.269 -9.368 20.810 1.00 65.88 269 GLN A N 1
ATOM 2068 C CA . GLN A 1 269 ? -7.273 -8.468 20.237 1.00 65.88 269 GLN A CA 1
ATOM 2069 C C . GLN A 1 269 ? -8.232 -9.193 19.281 1.00 65.88 269 GLN A C 1
ATOM 2071 O O . GLN A 1 269 ? -9.440 -8.942 19.326 1.00 65.88 269 GLN A O 1
ATOM 2076 N N . LEU A 1 270 ? -7.709 -10.143 18.497 1.00 61.91 270 LEU A N 1
ATOM 2077 C CA . LEU A 1 270 ? -8.465 -11.087 17.667 1.00 61.91 270 LEU A CA 1
ATOM 2078 C C . LEU A 1 270 ? -9.497 -11.864 18.499 1.00 61.91 270 LEU A C 1
ATOM 2080 O O . LEU A 1 270 ? -10.649 -11.993 18.093 1.00 61.91 270 LEU A O 1
ATOM 2084 N N . SER A 1 271 ? -9.116 -12.334 19.691 1.00 61.78 271 SER A N 1
ATOM 2085 C CA . SER A 1 271 ? -10.029 -13.082 20.570 1.00 61.78 271 SER A CA 1
ATOM 2086 C C . SER A 1 271 ? -11.088 -12.197 21.244 1.00 61.78 271 SER A C 1
ATOM 2088 O O . SER A 1 271 ? -12.239 -12.609 21.406 1.00 61.78 271 SER A O 1
ATOM 2090 N N . GLN A 1 272 ? -10.744 -10.952 21.591 1.00 62.22 272 GLN A N 1
ATOM 2091 C CA . GLN A 1 272 ? -11.616 -10.070 22.373 1.00 62.22 272 GLN A CA 1
ATOM 2092 C C . GLN A 1 272 ? -12.656 -9.293 21.550 1.00 62.22 272 GLN A C 1
ATOM 2094 O O . GLN A 1 272 ? -13.581 -8.742 22.148 1.00 62.22 272 GLN A O 1
ATOM 2099 N N . HIS A 1 273 ? -12.549 -9.241 20.215 1.00 60.94 273 HIS A N 1
ATOM 2100 C CA . HIS A 1 273 ? -13.535 -8.628 19.300 1.00 60.94 273 HIS A CA 1
ATOM 2101 C C . HIS A 1 273 ? -13.955 -7.173 19.643 1.00 60.94 273 HIS A C 1
ATOM 2103 O O . HIS A 1 273 ? -15.012 -6.703 19.225 1.00 60.94 273 HIS A O 1
ATOM 2109 N N . LYS A 1 274 ? -13.146 -6.429 20.413 1.00 61.28 274 LYS A N 1
ATOM 2110 C CA . LYS A 1 274 ? -13.451 -5.064 20.902 1.00 61.28 274 LYS A CA 1
ATOM 2111 C C . LYS A 1 274 ? -12.704 -3.955 20.143 1.00 61.28 274 LYS A C 1
ATOM 2113 O O . LYS A 1 274 ? -12.574 -2.842 20.645 1.00 61.28 274 LYS A O 1
ATOM 2118 N N . ILE A 1 275 ? -12.250 -4.231 18.921 1.00 67.81 275 ILE A N 1
ATOM 2119 C CA . ILE A 1 275 ? -11.281 -3.390 18.193 1.00 67.81 275 ILE A CA 1
ATOM 2120 C C . ILE A 1 275 ? -11.921 -2.095 17.633 1.00 67.81 275 ILE A C 1
ATOM 2122 O O . ILE A 1 275 ? -11.233 -1.120 17.357 1.00 67.81 275 ILE A O 1
ATOM 2126 N N . ARG A 1 276 ? -13.259 -2.005 17.559 1.00 67.75 276 ARG A N 1
ATOM 2127 C CA . ARG A 1 276 ? -13.968 -0.833 17.000 1.00 67.75 276 ARG A CA 1
ATOM 2128 C C . ARG A 1 276 ? -13.843 0.454 17.833 1.00 67.75 276 ARG A C 1
ATOM 2130 O O . ARG A 1 276 ? -14.188 1.523 17.343 1.00 67.75 276 ARG A O 1
ATOM 2137 N N . LYS A 1 277 ? -13.417 0.374 19.100 1.00 72.81 277 LYS A N 1
ATOM 2138 C CA . LYS A 1 277 ? -13.493 1.520 20.025 1.00 72.81 277 LYS A CA 1
ATOM 2139 C C . LYS A 1 277 ? -12.391 2.560 19.826 1.00 72.81 277 LYS A C 1
ATOM 2141 O O . LYS A 1 277 ? -12.659 3.728 20.067 1.00 72.81 277 LYS A O 1
ATOM 2146 N N . SER A 1 278 ? -11.202 2.153 19.383 1.00 81.06 278 SER A N 1
ATOM 2147 C CA . SER A 1 278 ? -10.059 3.049 19.191 1.00 81.06 278 SER A CA 1
ATOM 2148 C C . SER A 1 278 ? -9.507 2.909 17.779 1.00 81.06 278 SER A C 1
ATOM 2150 O O . SER A 1 278 ? -9.131 1.820 17.342 1.00 81.06 278 SER A O 1
ATOM 2152 N N . THR A 1 279 ? -9.420 4.038 17.077 1.00 83.62 279 THR A N 1
ATOM 2153 C CA . THR A 1 279 ? -8.809 4.102 15.743 1.00 83.62 279 THR A CA 1
ATOM 2154 C C . THR A 1 279 ? -7.309 3.848 15.829 1.00 83.62 279 THR A C 1
ATOM 2156 O O . THR A 1 279 ? -6.748 3.193 14.950 1.00 83.62 279 THR A O 1
ATOM 2159 N N . LEU A 1 280 ? -6.668 4.311 16.906 1.00 83.69 280 LEU A N 1
ATOM 2160 C CA . LEU A 1 280 ? -5.257 4.049 17.161 1.00 83.69 280 LEU A CA 1
ATOM 2161 C C . LEU A 1 280 ? -4.989 2.546 17.332 1.00 83.69 280 LEU A C 1
ATOM 2163 O O . LEU A 1 280 ? -4.104 2.011 16.667 1.00 83.69 280 LEU A O 1
ATOM 2167 N N . GLN A 1 281 ? -5.762 1.859 18.180 1.00 82.88 281 GLN A N 1
ATOM 2168 C CA . GLN A 1 281 ? -5.587 0.418 18.402 1.00 82.88 281 GLN A CA 1
ATOM 2169 C C . GLN A 1 281 ? -5.841 -0.385 17.125 1.00 82.88 281 GLN A C 1
ATOM 2171 O O . GLN A 1 281 ? -5.037 -1.249 16.788 1.00 82.88 281 GLN A O 1
ATOM 2176 N N . PHE A 1 282 ? -6.910 -0.064 16.387 1.00 86.38 282 PHE A N 1
ATOM 2177 C CA . PHE A 1 282 ? -7.219 -0.732 15.124 1.00 86.38 282 PHE A CA 1
ATOM 2178 C C . PHE A 1 282 ? -6.106 -0.540 14.085 1.00 86.38 282 PHE A C 1
ATOM 2180 O O . PHE A 1 282 ? -5.653 -1.509 13.484 1.00 86.38 282 PHE A O 1
ATOM 2187 N N . THR A 1 283 ? -5.642 0.697 13.884 1.00 85.69 283 THR A N 1
ATOM 2188 C CA . THR A 1 283 ? -4.615 0.999 12.873 1.00 85.69 283 THR A CA 1
ATOM 2189 C C . THR A 1 283 ? -3.271 0.382 13.254 1.00 85.69 283 THR A C 1
ATOM 2191 O O . THR A 1 283 ? -2.593 -0.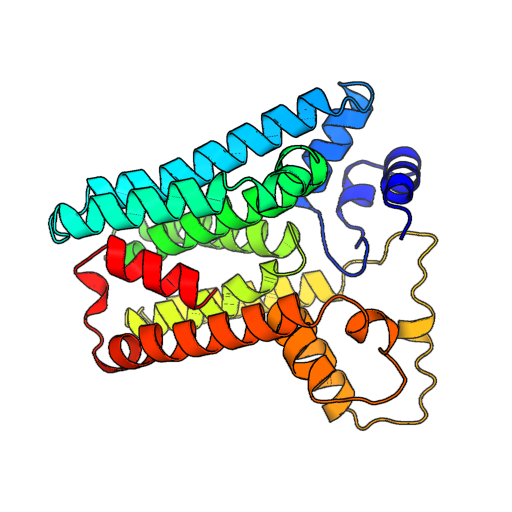175 12.397 1.00 85.69 283 THR A O 1
ATOM 2194 N N . GLY A 1 284 ? -2.907 0.417 14.541 1.00 83.62 284 GLY A N 1
ATOM 2195 C CA . GLY A 1 284 ? -1.714 -0.258 15.050 1.00 83.62 284 GLY A CA 1
ATOM 2196 C C . GLY A 1 284 ? -1.775 -1.772 14.846 1.00 83.62 284 GLY A C 1
ATOM 2197 O O . GLY A 1 284 ? -0.819 -2.352 14.349 1.00 83.62 284 GLY A O 1
ATOM 2198 N N . LEU A 1 285 ? -2.915 -2.403 15.147 1.00 84.19 285 LEU A N 1
ATOM 2199 C CA . LEU A 1 285 ? -3.133 -3.827 14.887 1.00 84.19 285 LEU A CA 1
ATOM 2200 C C . LEU A 1 285 ? -3.029 -4.155 13.391 1.00 84.19 285 LEU A C 1
ATOM 2202 O O . LEU A 1 285 ? -2.393 -5.135 13.018 1.00 84.19 285 LEU A O 1
ATOM 2206 N N . ALA A 1 286 ? -3.633 -3.332 12.535 1.00 86.88 286 ALA A N 1
ATOM 2207 C CA . ALA A 1 286 ? -3.609 -3.525 11.091 1.00 86.88 286 ALA A CA 1
ATOM 2208 C C . ALA A 1 286 ? -2.187 -3.464 10.514 1.00 86.88 286 ALA A C 1
ATOM 2210 O O . ALA A 1 286 ? -1.818 -4.335 9.734 1.00 86.88 286 ALA A O 1
ATOM 2211 N N . LEU A 1 287 ? -1.380 -2.493 10.954 1.00 84.75 287 LEU A N 1
ATOM 2212 C CA . LEU A 1 287 ? 0.033 -2.356 10.576 1.00 84.75 287 LEU A CA 1
ATOM 2213 C C . LEU A 1 287 ? 0.926 -3.485 11.089 1.00 84.75 287 LEU A C 1
ATOM 2215 O O . LEU A 1 287 ? 2.016 -3.673 10.575 1.00 84.75 287 LEU A O 1
ATOM 2219 N N . VAL A 1 288 ? 0.505 -4.168 12.147 1.00 81.06 288 VAL A N 1
ATOM 2220 C CA . VAL A 1 288 ? 1.250 -5.279 12.737 1.00 81.06 288 VAL A CA 1
ATOM 2221 C C . VAL A 1 288 ? 0.926 -6.602 12.033 1.00 81.06 288 VAL A C 1
ATOM 2223 O O . VAL A 1 288 ? 1.779 -7.479 11.957 1.00 81.06 288 VAL A O 1
ATOM 2226 N N . ILE A 1 289 ? -0.307 -6.760 11.540 1.00 79.44 289 ILE A N 1
ATOM 2227 C CA . ILE A 1 289 ? -0.719 -7.924 10.741 1.00 79.44 289 ILE A CA 1
ATOM 2228 C C . ILE A 1 289 ? -0.167 -7.835 9.308 1.00 79.44 289 ILE A C 1
ATOM 2230 O O . ILE A 1 289 ? 0.137 -8.872 8.721 1.00 79.44 289 ILE A O 1
ATOM 2234 N N . PHE A 1 290 ? -0.096 -6.624 8.746 1.00 80.75 290 PHE A N 1
ATOM 2235 C CA . PHE A 1 290 ? 0.443 -6.335 7.412 1.00 80.75 290 PHE A CA 1
ATOM 2236 C C . PHE A 1 290 ? 1.972 -6.354 7.386 1.00 80.75 290 PHE A C 1
ATOM 2238 O O . PHE A 1 290 ? 2.519 -6.981 6.453 1.00 80.75 290 PHE A O 1
#

pLDDT: mean 77.44, std 17.19, range [31.66, 96.81]